Protein AF-A0A4R5K1D0-F1 (afdb_monomer)

Radius of gyration: 25.64 Å; Cα contacts (8 Å, |Δi|>4): 283; chains: 1; bounding box: 68×55×67 Å

Structure (mmCIF, N/CA/C/O backbone):
data_AF-A0A4R5K1D0-F1
#
_entry.id   AF-A0A4R5K1D0-F1
#
loop_
_atom_site.group_PDB
_atom_site.id
_atom_site.type_symbol
_atom_site.label_atom_id
_atom_site.label_alt_id
_atom_site.label_comp_id
_atom_site.label_asym_id
_atom_site.label_entity_id
_atom_site.label_seq_id
_atom_site.pdbx_PDB_ins_code
_atom_site.Cartn_x
_atom_site.Cartn_y
_atom_site.Cartn_z
_atom_site.occupancy
_atom_site.B_iso_or_equiv
_atom_site.auth_seq_id
_atom_site.auth_comp_id
_atom_site.auth_asym_id
_atom_site.auth_atom_id
_atom_site.pdbx_PDB_model_num
ATOM 1 N N . MET A 1 1 ? -53.478 17.152 18.204 1.00 45.66 1 MET A N 1
ATOM 2 C CA . MET A 1 1 ? -52.151 17.011 17.558 1.00 45.66 1 MET A CA 1
ATOM 3 C C . MET A 1 1 ? -51.809 15.531 17.486 1.00 45.66 1 MET A C 1
ATOM 5 O O . MET A 1 1 ? -51.886 14.871 18.513 1.00 45.66 1 MET A O 1
ATOM 9 N N . LYS A 1 2 ? -51.551 15.007 16.280 1.00 43.66 2 LYS A N 1
ATOM 10 C CA . LYS A 1 2 ? -51.390 13.569 16.001 1.00 43.66 2 LYS A CA 1
ATOM 11 C C . LYS A 1 2 ? -50.122 13.012 16.669 1.00 43.66 2 LYS A C 1
ATOM 13 O O . LYS A 1 2 ? -49.081 13.666 16.638 1.00 43.66 2 LYS A O 1
ATOM 18 N N . ASN A 1 3 ? -50.218 11.809 17.242 1.00 54.53 3 ASN A N 1
ATOM 19 C CA . ASN A 1 3 ? -49.138 11.126 17.977 1.00 54.53 3 ASN A CA 1
ATOM 20 C C . ASN A 1 3 ? -47.861 10.888 17.145 1.00 54.53 3 ASN A C 1
ATOM 22 O O . ASN A 1 3 ? -46.793 10.689 17.712 1.00 54.53 3 ASN A O 1
ATOM 26 N N . GLU A 1 4 ? -47.953 10.983 15.821 1.00 49.88 4 GLU A N 1
ATOM 27 C CA . GLU A 1 4 ? -46.846 10.779 14.881 1.00 49.88 4 GLU A CA 1
ATOM 28 C C . GLU A 1 4 ? -45.802 11.910 14.913 1.00 49.88 4 GLU A C 1
ATOM 30 O O . GLU A 1 4 ? -44.613 11.656 14.754 1.00 49.88 4 GLU A O 1
ATOM 35 N N . ILE A 1 5 ? -46.203 13.152 15.216 1.00 53.50 5 ILE A N 1
ATOM 36 C CA . ILE A 1 5 ? -45.266 14.294 15.277 1.00 53.50 5 ILE A CA 1
ATOM 37 C C . ILE A 1 5 ? -44.388 14.222 16.540 1.00 53.50 5 ILE A C 1
ATOM 39 O O . ILE A 1 5 ? -43.234 14.645 16.526 1.00 53.50 5 ILE A O 1
ATOM 43 N N . LYS A 1 6 ? -44.900 13.627 17.628 1.00 47.69 6 LYS A N 1
ATOM 44 C CA . LYS A 1 6 ? -44.139 13.446 18.877 1.00 47.69 6 LYS A CA 1
ATOM 45 C C . LYS A 1 6 ? -43.008 12.423 18.730 1.00 47.69 6 LYS A C 1
ATOM 47 O O . LYS A 1 6 ? -41.970 12.584 19.363 1.00 47.69 6 LYS A O 1
ATOM 52 N N . ALA A 1 7 ? -43.191 11.406 17.886 1.00 51.59 7 ALA A N 1
ATOM 53 C CA . ALA A 1 7 ? -42.192 10.361 17.670 1.00 51.59 7 ALA A CA 1
ATOM 54 C C . ALA A 1 7 ? -40.962 10.875 16.900 1.00 51.59 7 ALA A C 1
ATOM 56 O O . ALA A 1 7 ? -39.835 10.502 17.213 1.00 51.59 7 ALA A O 1
ATOM 57 N N . ILE A 1 8 ? -41.165 11.789 15.944 1.00 53.22 8 ILE A N 1
ATOM 58 C CA . ILE A 1 8 ? -40.079 12.349 15.125 1.00 53.22 8 ILE A CA 1
ATOM 59 C C . ILE A 1 8 ? -39.166 13.264 15.956 1.00 53.22 8 ILE A C 1
ATOM 61 O O . ILE A 1 8 ? -37.952 13.224 15.787 1.00 53.22 8 ILE A O 1
ATOM 65 N N . LEU A 1 9 ? -39.725 14.031 16.902 1.00 50.50 9 LEU A N 1
ATOM 66 C CA . LEU A 1 9 ? -38.944 14.918 17.776 1.00 50.50 9 LEU A CA 1
ATOM 67 C C . LEU A 1 9 ? -38.085 14.146 18.799 1.00 50.50 9 LEU A C 1
ATOM 69 O O . LEU A 1 9 ? -37.017 14.611 19.185 1.00 50.50 9 LEU A O 1
ATOM 73 N N . ALA A 1 10 ? -38.528 12.957 19.220 1.00 48.09 10 ALA A N 1
ATOM 74 C CA . ALA A 1 10 ? -37.762 12.099 20.125 1.00 48.09 10 ALA A CA 1
ATOM 75 C C . ALA A 1 10 ? -36.585 11.397 19.417 1.00 48.09 10 ALA A C 1
ATOM 77 O O . ALA A 1 10 ? -35.542 11.176 20.031 1.00 48.09 10 ALA A O 1
ATOM 78 N N . ALA A 1 11 ? -36.721 11.085 18.124 1.00 47.19 11 ALA A N 1
ATOM 79 C CA . ALA A 1 11 ? -35.671 10.432 17.342 1.00 47.19 11 ALA A CA 1
ATOM 80 C C . ALA A 1 11 ? -34.501 11.377 17.004 1.00 47.19 11 ALA A C 1
ATOM 82 O O . ALA A 1 11 ? -33.350 10.947 16.997 1.00 47.19 11 ALA A O 1
ATOM 83 N N . THR A 1 12 ? -34.756 12.672 16.792 1.00 47.47 12 THR A N 1
ATOM 84 C CA . THR A 1 12 ? -33.698 13.663 16.517 1.00 47.47 12 THR A CA 1
ATOM 85 C C . THR A 1 12 ? -32.821 13.973 17.729 1.00 47.47 12 THR A C 1
ATOM 87 O O . THR A 1 12 ? -31.648 14.287 17.548 1.00 47.47 12 THR A O 1
ATOM 90 N N . MET A 1 13 ? -33.329 13.818 18.958 1.00 45.84 13 MET A N 1
ATOM 91 C CA . MET A 1 13 ? -32.525 14.007 20.177 1.00 45.84 13 MET A CA 1
ATOM 92 C C . MET A 1 13 ? -31.575 12.836 20.476 1.00 45.84 13 MET A C 1
ATOM 94 O O . MET A 1 13 ? -30.580 13.027 21.168 1.00 45.84 13 MET A O 1
ATOM 98 N N . MET A 1 14 ? -31.831 11.634 19.944 1.00 44.00 14 MET A N 1
ATOM 99 C CA . MET A 1 14 ? -30.944 10.479 20.160 1.00 44.00 14 MET A CA 1
ATOM 100 C C . MET A 1 14 ? -29.712 10.476 19.245 1.00 44.00 14 MET A C 1
ATOM 102 O O . MET A 1 14 ? -28.732 9.800 19.545 1.00 44.00 14 MET A O 1
ATOM 106 N N . ILE A 1 15 ? -29.726 11.238 18.147 1.00 46.97 15 ILE A N 1
ATOM 107 C CA . ILE A 1 15 ? -28.645 11.213 17.147 1.00 46.97 15 ILE A CA 1
ATOM 108 C C . ILE A 1 15 ? -27.501 12.176 17.515 1.00 46.97 15 ILE A C 1
ATOM 110 O O . ILE A 1 15 ? -26.368 11.977 17.088 1.00 46.97 15 ILE A O 1
ATOM 114 N N . THR A 1 16 ? -27.734 13.169 18.379 1.00 46.12 16 THR A N 1
ATOM 115 C CA . THR A 1 16 ? -26.688 14.119 18.807 1.00 46.12 16 THR A CA 1
ATOM 116 C C . THR A 1 16 ? -25.852 13.634 19.996 1.00 46.12 16 THR A C 1
ATOM 118 O O . THR A 1 16 ? -24.926 14.326 20.405 1.00 46.12 16 THR A O 1
ATOM 121 N N . ALA A 1 17 ? -26.147 12.458 20.560 1.00 44.22 17 ALA A N 1
ATOM 122 C CA . ALA A 1 17 ? -25.449 11.930 21.736 1.00 44.22 17 ALA A CA 1
ATOM 123 C C . ALA A 1 17 ? -24.109 11.227 21.424 1.00 44.22 17 ALA A C 1
ATOM 125 O O . ALA A 1 17 ? -23.399 10.851 22.351 1.00 44.22 17 ALA A O 1
ATOM 126 N N . PHE A 1 18 ? -23.738 11.066 20.147 1.00 48.53 18 PHE A N 1
ATOM 127 C CA . PHE A 1 18 ? -22.516 10.348 19.745 1.00 48.53 18 PHE A CA 1
ATOM 128 C C . PHE A 1 18 ? -21.534 11.179 18.914 1.00 48.53 18 PHE A C 1
ATOM 130 O O . PHE A 1 18 ? -20.712 10.626 18.187 1.00 48.53 18 PHE A O 1
ATOM 137 N N . SER A 1 19 ? -21.574 12.507 19.016 1.00 43.88 19 SER A N 1
ATOM 138 C CA . SER A 1 19 ? -20.572 13.353 18.366 1.00 43.88 19 SER A CA 1
ATOM 139 C C . SER A 1 19 ? -19.988 14.372 19.335 1.00 43.88 19 SER A C 1
ATOM 141 O O . SER A 1 19 ? -20.676 15.296 19.757 1.00 43.88 19 SER A O 1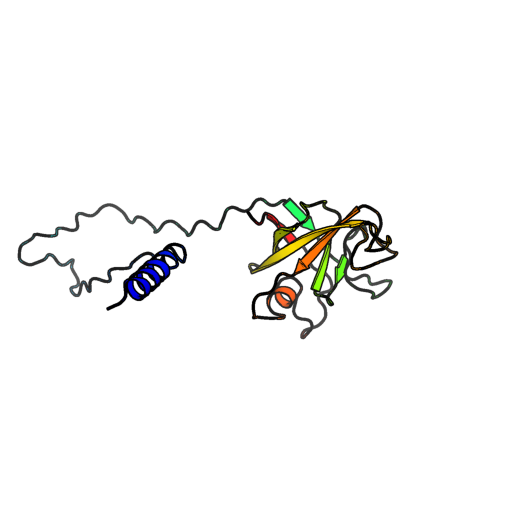
ATOM 143 N N . ALA A 1 20 ? -18.688 14.206 19.580 1.00 45.12 20 ALA A N 1
ATOM 144 C CA . ALA A 1 20 ? -17.771 15.112 20.261 1.00 45.12 20 ALA A CA 1
ATOM 145 C C . ALA A 1 20 ? -17.904 15.185 21.792 1.00 45.12 20 ALA A C 1
ATOM 147 O O . ALA A 1 20 ? -18.787 15.832 22.347 1.00 45.12 20 ALA A O 1
ATOM 148 N N . ASN A 1 21 ? -16.906 14.617 22.473 1.00 43.25 21 ASN A N 1
ATOM 149 C CA . ASN A 1 21 ? -16.514 15.021 23.820 1.00 43.25 21 ASN A CA 1
ATOM 150 C C . ASN A 1 21 ? -16.028 16.483 23.775 1.00 43.25 21 ASN A C 1
ATOM 152 O O . ASN A 1 21 ? -14.830 16.754 23.762 1.00 43.25 21 ASN A O 1
ATOM 156 N N . ALA A 1 22 ? -16.949 17.440 23.690 1.00 42.44 22 ALA A N 1
ATOM 157 C CA . ALA A 1 22 ? -16.641 18.834 23.951 1.00 42.44 22 ALA A CA 1
ATOM 158 C C . ALA A 1 22 ? -16.543 18.986 25.470 1.00 42.44 22 ALA A C 1
ATOM 160 O O . ALA A 1 22 ? -17.551 18.975 26.175 1.00 42.44 22 ALA A O 1
ATOM 161 N N . ALA A 1 23 ? -15.320 19.088 25.986 1.00 41.53 23 ALA A N 1
ATOM 162 C CA . ALA A 1 23 ? -15.095 19.521 27.354 1.00 41.53 23 AL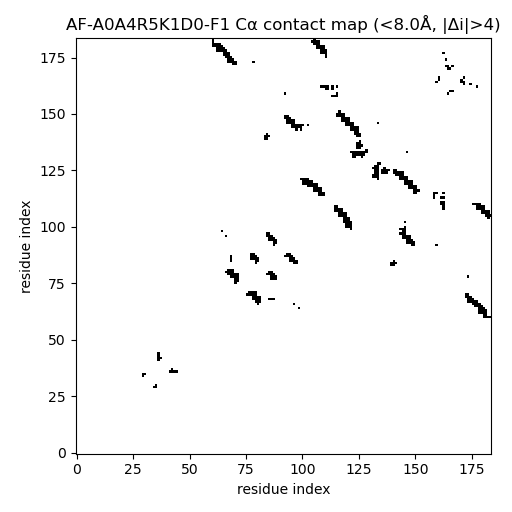A A CA 1
ATOM 163 C C . ALA A 1 23 ? -15.780 20.887 27.539 1.00 41.53 23 ALA A C 1
ATOM 165 O O . ALA A 1 23 ? -15.336 21.894 26.984 1.00 41.53 23 ALA A O 1
ATOM 166 N N . PHE A 1 24 ? -16.896 20.917 28.271 1.00 43.53 24 PHE A N 1
ATOM 167 C CA . PHE A 1 24 ? -17.595 22.154 28.598 1.00 43.53 24 PHE A CA 1
ATOM 168 C C . PHE A 1 24 ? -16.668 23.024 29.450 1.00 43.53 24 PHE A C 1
ATOM 170 O O . PHE A 1 24 ? -16.410 22.729 30.615 1.00 43.53 24 PHE A O 1
ATOM 177 N N . ARG A 1 25 ? -16.149 24.106 28.865 1.00 45.75 25 ARG A N 1
ATOM 178 C CA . ARG A 1 25 ? -15.455 25.153 29.615 1.00 45.75 25 ARG A CA 1
ATOM 179 C C . ARG A 1 25 ? -16.495 26.119 30.169 1.00 45.75 25 ARG A C 1
ATOM 181 O O . ARG A 1 25 ? -17.062 26.913 29.426 1.00 45.75 25 ARG A O 1
ATOM 188 N N . VAL A 1 26 ? -16.730 26.066 31.477 1.00 49.66 26 VAL A N 1
ATOM 189 C CA . VAL A 1 26 ? -17.411 27.153 32.189 1.00 49.66 26 VAL A CA 1
ATOM 190 C C . VAL A 1 26 ? -16.365 28.233 32.442 1.00 49.66 26 VAL A C 1
ATOM 192 O O . VAL A 1 26 ? -15.500 28.084 33.301 1.00 49.66 26 VAL A O 1
ATOM 195 N N . GLN A 1 27 ? -16.393 29.296 31.643 1.00 47.75 27 GLN A N 1
ATOM 196 C CA . GLN A 1 27 ? -15.483 30.423 31.800 1.00 47.75 27 GLN A CA 1
ATOM 197 C C . GLN A 1 27 ? -16.087 31.380 32.832 1.00 47.75 27 GLN A C 1
ATOM 199 O O . GLN A 1 27 ? -16.962 32.180 32.513 1.00 47.75 27 GLN A O 1
ATOM 204 N N . ILE A 1 28 ? -15.675 31.243 34.093 1.00 57.03 28 ILE A N 1
ATOM 205 C CA . ILE A 1 28 ? -16.044 32.184 35.154 1.00 57.03 28 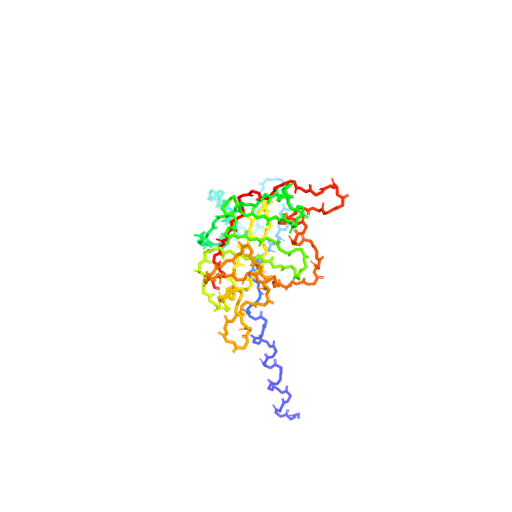ILE A CA 1
ATOM 206 C C . ILE A 1 28 ? -15.049 33.349 35.070 1.00 57.03 28 ILE A C 1
ATOM 208 O O . ILE A 1 28 ? -13.857 33.114 35.280 1.00 57.03 28 ILE A O 1
ATOM 212 N N . PRO A 1 29 ? -15.477 34.581 34.741 1.00 52.28 29 PRO A N 1
ATOM 213 C CA . PRO A 1 29 ? -14.583 35.730 34.762 1.00 52.28 29 PRO A CA 1
ATOM 214 C C . PRO A 1 29 ? -14.200 36.023 36.217 1.00 52.28 29 PRO A C 1
ATOM 216 O O . PRO A 1 29 ? -14.983 36.580 36.981 1.00 52.28 29 PRO A O 1
ATOM 219 N N . LEU A 1 30 ? -13.002 35.600 36.620 1.00 53.81 30 LEU A N 1
ATOM 220 C CA . LEU A 1 30 ? -12.387 36.015 37.878 1.00 53.81 30 LEU A CA 1
ATOM 221 C C . LEU A 1 30 ? -11.614 37.307 37.612 1.00 53.81 30 LEU A C 1
ATOM 223 O O . LEU A 1 30 ? -10.390 37.314 37.534 1.00 53.81 30 LEU A O 1
ATOM 227 N N . GLU A 1 31 ? -12.336 38.405 37.418 1.00 51.69 31 GLU A N 1
ATOM 228 C CA . GLU A 1 31 ? -11.722 39.721 37.552 1.00 51.69 31 GLU A CA 1
ATOM 229 C C . GLU A 1 31 ? -11.491 39.957 39.043 1.00 51.69 31 GLU A C 1
ATOM 231 O O . GLU A 1 31 ? -12.457 40.116 39.781 1.00 51.69 31 GLU A O 1
ATOM 236 N N . ILE A 1 32 ? -10.236 39.853 39.486 1.00 48.34 32 ILE A N 1
ATOM 237 C CA . ILE A 1 32 ? -9.561 40.633 40.541 1.00 48.34 32 ILE A CA 1
ATOM 238 C C . ILE A 1 32 ? -8.183 39.978 40.743 1.00 48.34 32 ILE A C 1
ATOM 240 O O . ILE A 1 32 ? -8.089 38.807 41.124 1.00 48.34 32 ILE A O 1
ATOM 244 N N . ASP A 1 33 ? -7.113 40.743 40.513 1.00 45.66 33 ASP A N 1
ATOM 245 C CA . ASP A 1 33 ? -5.761 40.384 40.951 1.00 45.66 33 ASP A CA 1
ATOM 246 C C . ASP A 1 33 ? -5.784 40.117 42.465 1.00 45.66 33 ASP A C 1
ATOM 248 O O . ASP A 1 33 ? -6.017 41.026 43.263 1.00 45.66 33 ASP A O 1
ATOM 252 N N . GLY A 1 34 ? -5.591 38.855 42.864 1.00 55.12 34 GLY A N 1
ATOM 253 C CA . GLY A 1 34 ? -5.532 38.451 44.276 1.00 55.12 34 GLY A CA 1
ATOM 254 C C . GLY A 1 34 ? -6.454 37.307 44.715 1.00 55.12 34 GLY A C 1
ATOM 255 O O . GLY A 1 34 ? -6.431 36.956 45.891 1.00 55.12 34 GLY A O 1
ATOM 256 N N . GLY A 1 35 ? -7.220 36.684 43.813 1.00 53.22 35 GLY A N 1
ATOM 257 C CA . GLY A 1 35 ? -8.024 35.497 44.137 1.00 53.22 35 GLY A CA 1
ATOM 258 C C . GLY A 1 35 ? -9.360 35.854 44.794 1.00 53.22 35 GLY A C 1
ATOM 259 O O . GLY A 1 35 ? -9.473 36.043 46.005 1.00 53.22 35 GLY A O 1
ATOM 260 N N . GLY A 1 36 ? -10.402 35.948 43.969 1.00 50.03 36 GLY A N 1
ATOM 261 C CA . GLY A 1 36 ? -11.750 36.289 44.411 1.00 50.03 36 GLY A CA 1
ATOM 262 C C . GLY A 1 36 ? -12.425 35.171 45.212 1.00 50.03 36 GLY A C 1
ATOM 263 O O . GLY A 1 36 ? -12.431 34.009 44.811 1.00 50.03 36 GLY A O 1
ATOM 264 N N . HIS A 1 37 ? -13.055 35.551 46.323 1.00 57.50 37 HIS A N 1
ATOM 265 C CA . HIS A 1 37 ? -14.087 34.774 47.006 1.00 57.50 37 HIS A CA 1
ATOM 266 C C . HIS A 1 37 ? -15.438 35.446 46.748 1.00 57.50 37 HIS A C 1
ATOM 268 O O . HIS A 1 37 ? -15.520 36.674 46.684 1.00 57.50 37 HIS A O 1
ATOM 274 N N . LE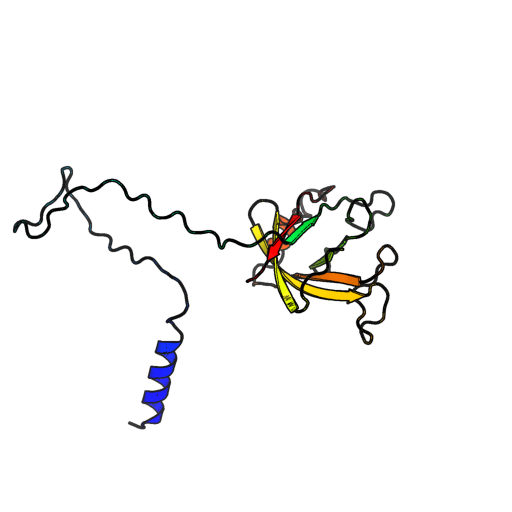U A 1 38 ? -16.517 34.667 46.631 1.00 57.62 38 LEU A N 1
ATOM 275 C CA . LEU A 1 38 ? -17.855 35.259 46.686 1.00 57.62 38 LEU A CA 1
ATOM 276 C C . LEU A 1 38 ? -18.040 35.941 48.060 1.00 57.62 38 LEU A C 1
ATOM 278 O O . LEU A 1 38 ? -17.557 35.401 49.060 1.00 57.62 38 LEU A O 1
ATOM 282 N N . PRO A 1 39 ? -18.754 37.080 48.163 1.00 56.22 39 PRO A N 1
ATOM 283 C CA . PRO A 1 39 ? -18.871 37.859 49.406 1.00 56.22 39 PRO A CA 1
ATOM 284 C C . PRO A 1 39 ? -19.398 37.069 50.615 1.00 56.22 39 PRO A C 1
ATOM 286 O O . PRO A 1 39 ? -19.140 37.422 51.762 1.00 56.22 39 PRO A O 1
ATOM 289 N N . ASN A 1 40 ? -20.118 35.973 50.365 1.00 59.53 40 ASN A N 1
ATOM 290 C CA . ASN A 1 40 ? -20.659 35.072 51.383 1.00 59.53 40 ASN A CA 1
ATOM 291 C C . ASN A 1 40 ? -19.722 33.904 51.757 1.00 59.53 40 ASN A C 1
ATOM 293 O O . ASN A 1 40 ? -20.139 33.019 52.500 1.00 59.53 40 ASN A O 1
ATOM 297 N N . ARG A 1 41 ? -18.492 33.859 51.222 1.00 54.44 41 ARG A N 1
ATOM 298 C CA . ARG A 1 41 ? -17.503 32.777 51.406 1.00 54.44 41 ARG A CA 1
ATOM 299 C C . ARG A 1 41 ? -18.003 31.373 51.034 1.00 54.44 41 ARG A C 1
ATOM 301 O O . ARG A 1 41 ? -17.416 30.385 51.461 1.00 54.44 41 ARG A O 1
ATOM 308 N N . SER A 1 42 ? -19.064 31.268 50.232 1.00 60.06 42 SER A N 1
ATOM 309 C CA . SER A 1 42 ? -19.653 29.971 49.858 1.00 60.06 42 SER A CA 1
ATOM 310 C C . SER A 1 42 ? -18.759 29.130 48.948 1.00 60.06 42 SER A C 1
ATOM 312 O O . SER A 1 42 ? -18.904 27.913 48.906 1.00 60.06 42 SER A O 1
ATOM 314 N N . ILE A 1 43 ? -17.823 29.768 48.241 1.00 55.84 43 ILE A N 1
ATOM 315 C CA . ILE A 1 43 ? -16.850 29.094 47.386 1.00 55.84 43 ILE A CA 1
ATOM 316 C C . ILE A 1 43 ? -15.457 29.536 47.824 1.00 55.84 43 ILE A C 1
ATOM 318 O O . ILE A 1 43 ? -15.107 30.714 47.726 1.00 55.84 43 ILE A O 1
ATOM 322 N N . VAL A 1 44 ? -14.683 28.574 48.324 1.00 54.94 44 VAL A N 1
ATOM 323 C CA . VAL A 1 44 ? -13.261 28.713 48.637 1.00 54.94 44 VAL A CA 1
ATOM 324 C C . VAL A 1 44 ? -12.518 27.797 47.676 1.00 54.94 44 VAL A C 1
ATOM 326 O O . VAL A 1 44 ? -12.673 26.579 47.734 1.00 54.94 44 VAL A O 1
ATOM 329 N N . PHE A 1 45 ? -11.717 28.374 46.783 1.00 55.03 45 PHE A N 1
ATOM 330 C CA . PHE A 1 45 ? -10.809 27.604 45.940 1.00 55.03 45 PHE A CA 1
ATOM 331 C C . PHE A 1 45 ? -9.597 27.212 46.788 1.00 55.03 45 PHE A C 1
ATOM 333 O O . PHE A 1 45 ? -8.610 27.939 46.870 1.00 55.03 45 PHE A O 1
ATOM 340 N N . THR A 1 46 ? -9.699 26.090 47.500 1.00 50.44 46 THR A N 1
ATOM 341 C CA . THR A 1 46 ? -8.561 25.516 48.219 1.00 50.44 46 THR A CA 1
ATOM 342 C C . THR A 1 46 ? -7.640 24.863 47.198 1.00 50.44 46 THR A C 1
ATOM 344 O O . THR A 1 46 ? -8.026 23.889 46.553 1.00 50.44 46 THR A O 1
ATOM 347 N N . GLY A 1 47 ? -6.447 25.431 47.027 1.00 50.78 47 GLY A N 1
ATOM 348 C CA . GLY A 1 47 ? -5.447 24.937 46.092 1.00 50.78 47 GLY A CA 1
ATOM 349 C C . GL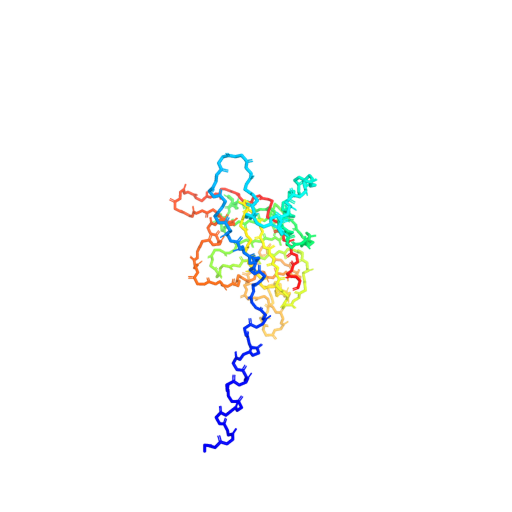Y A 1 47 ? -5.126 23.463 46.319 1.00 50.78 47 GLY A C 1
ATOM 350 O O . GLY A 1 47 ? -4.668 23.070 47.389 1.00 50.78 47 GLY A O 1
ATOM 351 N N . ILE A 1 48 ? -5.324 22.676 45.269 1.00 46.94 48 ILE A N 1
ATOM 352 C CA . ILE A 1 48 ? -4.527 21.492 44.987 1.00 46.94 48 ILE A CA 1
ATOM 353 C C . ILE A 1 48 ? -3.961 21.667 43.580 1.00 46.94 48 ILE A C 1
ATOM 355 O O . ILE A 1 48 ? -4.637 22.163 42.681 1.00 46.94 48 ILE A O 1
ATOM 359 N N . THR A 1 49 ? -2.674 21.358 43.499 1.00 48.31 49 THR A N 1
ATOM 360 C CA . THR A 1 49 ? -1.704 21.418 42.406 1.00 48.31 49 THR A CA 1
ATOM 361 C C . THR A 1 49 ? -2.305 21.354 41.006 1.00 48.31 49 THR A C 1
ATOM 363 O O . THR A 1 49 ? -3.198 20.548 40.769 1.00 48.31 49 THR A O 1
ATOM 366 N N . GLU A 1 50 ? -1.759 22.163 40.090 1.00 47.84 50 GLU A N 1
ATOM 367 C CA . GLU A 1 50 ? -1.984 22.090 38.643 1.00 47.84 50 GLU A CA 1
ATOM 368 C C . GLU A 1 50 ? -2.198 20.642 38.182 1.00 47.84 50 GLU A C 1
ATOM 370 O O . GLU A 1 50 ? -1.254 19.878 37.990 1.00 47.84 50 GLU A O 1
ATOM 375 N N . THR A 1 51 ? -3.451 20.247 37.980 1.00 45.69 51 THR A N 1
ATOM 376 C CA . THR A 1 51 ? -3.735 19.130 37.097 1.00 45.69 51 THR A CA 1
ATOM 377 C C . THR A 1 51 ? -3.527 19.688 35.706 1.00 45.69 51 THR A C 1
ATOM 379 O O . THR A 1 51 ? -4.413 20.358 35.164 1.00 45.69 51 THR A O 1
ATOM 382 N N . THR A 1 52 ? -2.334 19.475 35.149 1.00 49.41 52 THR A N 1
ATOM 383 C CA . THR A 1 52 ? -2.138 19.561 33.704 1.00 49.41 52 THR A CA 1
ATOM 384 C C . THR A 1 52 ? -3.335 18.853 33.064 1.00 49.41 52 THR A C 1
ATOM 386 O O . THR A 1 52 ? -3.647 17.730 33.478 1.00 49.41 52 THR A O 1
ATOM 389 N N . PRO A 1 53 ? -4.077 19.499 32.144 1.00 52.59 53 PRO A N 1
ATOM 390 C CA . PRO A 1 53 ? -5.137 18.814 31.419 1.00 52.59 53 PRO A CA 1
ATOM 391 C C . PRO A 1 53 ? -4.556 17.504 30.879 1.00 52.59 53 PRO A C 1
ATOM 393 O O . PRO A 1 53 ? -3.421 17.551 30.395 1.00 52.59 53 PRO A O 1
ATOM 396 N N . PRO A 1 54 ? -5.257 16.357 30.975 1.00 50.66 54 PRO A N 1
ATOM 397 C CA . PRO A 1 54 ? -4.776 15.153 30.321 1.00 50.66 54 PRO A CA 1
ATOM 398 C C . PRO A 1 54 ? -4.504 15.523 28.866 1.00 50.66 54 PRO A C 1
ATOM 400 O O . PRO A 1 54 ? -5.372 16.084 28.187 1.00 50.66 54 PRO A O 1
ATOM 403 N N . GLU A 1 55 ? -3.262 15.310 28.436 1.00 49.81 55 GLU A N 1
ATOM 404 C CA . GLU A 1 55 ? -2.898 15.438 27.035 1.00 49.81 55 GLU A CA 1
ATOM 405 C C . GLU A 1 55 ? -3.917 14.605 26.250 1.00 49.81 55 GLU A C 1
ATOM 407 O O . GLU A 1 55 ? -4.230 13.491 26.686 1.00 49.81 55 GLU A O 1
ATOM 412 N N . PRO A 1 56 ? -4.537 15.145 25.184 1.00 44.59 56 PRO A N 1
ATOM 413 C CA . PRO A 1 56 ? -5.511 14.384 24.422 1.00 44.59 56 PRO A CA 1
ATOM 414 C C . PRO A 1 56 ? -4.865 13.057 24.039 1.00 44.59 56 PRO A C 1
ATOM 416 O O . PRO A 1 56 ? -3.852 13.049 23.340 1.00 44.59 56 PRO A O 1
ATOM 419 N N . GLU A 1 57 ? -5.425 11.948 24.531 1.00 46.34 57 GLU A N 1
ATOM 420 C CA . GLU A 1 57 ? -4.982 10.620 24.136 1.00 46.34 57 GLU A CA 1
ATOM 421 C C . GLU A 1 57 ? -5.160 10.552 22.621 1.00 46.34 57 GLU A C 1
ATOM 423 O O . GLU A 1 57 ? -6.275 10.437 22.102 1.00 46.34 57 GLU A O 1
ATOM 428 N N . THR A 1 58 ? -4.059 10.694 21.883 1.00 55.41 58 THR A N 1
ATOM 429 C CA . THR A 1 58 ? -4.049 10.306 20.480 1.00 55.41 58 THR A CA 1
ATOM 430 C C . THR A 1 58 ? -4.541 8.864 20.466 1.00 55.41 58 THR A C 1
ATOM 432 O O . THR A 1 58 ? -4.057 8.067 21.275 1.00 55.41 58 THR A O 1
ATOM 435 N N . PRO A 1 59 ? -5.549 8.511 19.642 1.00 58.53 59 PRO A N 1
ATOM 436 C CA . PRO A 1 59 ? -6.031 7.142 19.603 1.00 58.53 59 PRO A CA 1
ATOM 437 C C . PRO A 1 59 ? -4.812 6.244 19.424 1.00 58.53 59 PRO A C 1
ATOM 439 O O . PRO A 1 59 ? -4.080 6.384 18.445 1.00 58.53 59 PRO A O 1
ATOM 442 N N . GLN A 1 60 ? -4.542 5.392 20.417 1.00 69.81 60 GLN A N 1
ATOM 443 C CA . GLN A 1 60 ? -3.371 4.530 20.398 1.00 69.81 60 GLN A CA 1
ATOM 444 C C . GLN A 1 60 ? -3.627 3.474 19.323 1.00 69.81 60 GLN A C 1
ATOM 446 O O . GLN A 1 60 ? -4.303 2.468 19.567 1.00 69.81 60 GLN A O 1
ATOM 451 N N . ARG A 1 61 ? -3.197 3.788 18.100 1.00 83.88 61 ARG A N 1
ATOM 452 C CA . ARG A 1 61 ? -3.251 2.903 16.943 1.00 83.88 61 ARG A CA 1
ATOM 453 C C . ARG A 1 61 ? -1.983 2.066 16.914 1.00 83.88 61 ARG A C 1
ATOM 455 O O . ARG A 1 61 ? -0.881 2.570 17.145 1.00 83.88 61 ARG A O 1
ATOM 462 N N . SER A 1 62 ? -2.130 0.784 16.640 1.00 89.19 62 SER A N 1
ATOM 463 C CA . SER A 1 62 ? -1.017 -0.142 16.510 1.00 89.19 62 SER A CA 1
ATOM 464 C C . SER A 1 62 ? -0.381 0.005 15.132 1.00 89.19 62 SER A C 1
ATOM 466 O O . SER A 1 62 ? -1.067 -0.031 14.112 1.00 89.19 62 SER A O 1
ATOM 468 N N . LEU A 1 63 ? 0.944 0.166 15.101 1.00 91.00 63 LEU A N 1
ATOM 469 C CA . LEU A 1 63 ? 1.716 0.109 13.862 1.00 91.00 63 LEU A CA 1
ATOM 470 C C . LEU A 1 63 ? 1.634 -1.315 13.304 1.00 91.00 63 LEU A C 1
ATOM 472 O O . LEU A 1 63 ? 2.061 -2.259 13.967 1.00 91.00 63 LEU A O 1
ATOM 476 N N . VAL A 1 64 ? 1.098 -1.463 12.096 1.00 93.44 64 VAL A N 1
ATOM 477 C CA . VAL A 1 64 ? 0.960 -2.761 11.418 1.00 93.44 64 VAL A CA 1
ATOM 478 C C . VAL A 1 64 ? 1.994 -2.959 10.317 1.00 93.44 64 VAL A C 1
ATOM 480 O O . VAL A 1 64 ? 2.324 -4.093 9.983 1.00 93.44 64 VAL A O 1
ATOM 483 N N . SER A 1 65 ? 2.509 -1.875 9.735 1.00 92.12 65 SER A N 1
ATOM 484 C CA . SER A 1 65 ? 3.538 -1.943 8.700 1.00 92.12 65 SER A CA 1
ATOM 485 C C . SER A 1 65 ? 4.249 -0.607 8.526 1.00 92.12 65 SER A C 1
ATOM 487 O O . SER A 1 65 ? 3.721 0.449 8.878 1.00 92.12 65 SER A O 1
ATOM 489 N N . GLN A 1 66 ? 5.450 -0.661 7.962 1.00 91.94 66 GLN A N 1
ATOM 490 C CA . GLN A 1 66 ? 6.238 0.500 7.579 1.00 91.94 66 GLN A CA 1
ATOM 491 C C . GLN A 1 66 ? 6.903 0.222 6.235 1.00 91.94 66 GLN A C 1
ATOM 493 O O . GLN A 1 66 ? 7.490 -0.842 6.032 1.00 91.94 66 GLN A O 1
ATOM 498 N N . VAL A 1 67 ? 6.814 1.177 5.313 1.00 90.06 67 VAL A N 1
ATOM 499 C CA . VAL A 1 67 ? 7.354 1.031 3.959 1.00 90.06 67 VAL A CA 1
ATOM 500 C C . VAL A 1 67 ? 7.929 2.351 3.456 1.00 90.06 67 VAL A C 1
ATOM 502 O O . VAL A 1 67 ? 7.406 3.431 3.726 1.00 90.06 67 VAL A O 1
ATOM 505 N N . SER A 1 68 ? 9.015 2.245 2.697 1.00 89.25 68 SER A N 1
ATOM 506 C CA . SER A 1 68 ? 9.652 3.364 2.007 1.00 89.25 68 SER A CA 1
ATOM 507 C C . SER A 1 68 ? 9.605 3.130 0.504 1.00 89.25 68 SER A C 1
ATOM 509 O O . SER A 1 68 ? 9.768 1.999 0.041 1.00 89.25 68 SER A O 1
ATOM 511 N N . PHE A 1 69 ? 9.411 4.205 -0.251 1.00 87.75 69 PHE A N 1
ATOM 512 C CA . PHE A 1 69 ? 9.310 4.210 -1.700 1.00 87.75 69 PHE A CA 1
ATOM 513 C C . PHE A 1 69 ? 10.347 5.146 -2.309 1.00 87.75 69 PHE A C 1
ATOM 515 O O . PHE A 1 69 ? 10.631 6.220 -1.784 1.00 87.75 69 PHE A O 1
ATOM 522 N N . PHE A 1 70 ? 10.877 4.755 -3.455 1.00 86.69 70 PHE A N 1
ATOM 523 C CA . PHE A 1 70 ? 11.924 5.457 -4.178 1.00 86.69 70 PHE A CA 1
ATOM 524 C C . PHE A 1 70 ? 11.522 5.548 -5.643 1.00 86.69 70 PHE A C 1
ATOM 526 O O . PHE A 1 70 ? 10.892 4.627 -6.172 1.00 86.69 70 PHE A O 1
ATOM 533 N N . GLU A 1 71 ? 11.853 6.660 -6.291 1.00 85.31 71 GLU A N 1
ATOM 534 C CA . GLU A 1 71 ? 11.643 6.812 -7.726 1.00 85.31 71 GLU A CA 1
ATOM 535 C C . GLU A 1 71 ? 12.401 5.710 -8.476 1.00 85.31 71 GLU A C 1
ATOM 537 O O . GLU A 1 71 ? 13.601 5.505 -8.265 1.00 85.31 71 GLU A O 1
ATOM 542 N N . ASP A 1 72 ? 11.712 4.989 -9.361 1.00 80.19 72 ASP A N 1
ATOM 543 C CA . ASP A 1 72 ? 12.385 4.076 -10.277 1.00 80.19 72 ASP A CA 1
ATOM 544 C C . ASP A 1 72 ? 13.077 4.891 -11.370 1.00 80.19 72 ASP A C 1
ATOM 546 O O . ASP A 1 72 ? 12.504 5.165 -12.422 1.00 80.19 72 ASP A O 1
ATOM 550 N N . VAL A 1 73 ? 14.331 5.256 -11.117 1.00 75.44 73 VAL A N 1
ATOM 551 C CA . VAL A 1 73 ? 15.185 6.012 -12.046 1.00 75.44 73 VAL A CA 1
ATOM 552 C C . VAL A 1 73 ? 15.524 5.252 -13.331 1.00 75.44 73 VAL A C 1
ATOM 554 O O . VAL A 1 73 ? 16.060 5.844 -14.261 1.00 75.44 73 VAL A O 1
ATOM 557 N N . VAL A 1 74 ? 15.247 3.944 -13.398 1.00 72.69 74 VAL A N 1
ATOM 558 C CA . VAL A 1 74 ? 15.514 3.134 -14.595 1.00 72.69 74 VAL A CA 1
ATOM 559 C C . VAL A 1 74 ? 14.353 3.244 -15.572 1.00 72.69 74 VAL A C 1
ATOM 561 O O . VAL A 1 74 ? 14.556 3.432 -16.769 1.00 72.69 74 VAL A O 1
ATOM 564 N N . THR A 1 75 ? 13.125 3.103 -15.071 1.00 69.62 75 THR A N 1
ATOM 565 C CA . THR A 1 75 ? 11.929 3.093 -15.923 1.00 69.62 75 THR A CA 1
ATOM 566 C C . THR A 1 75 ? 11.200 4.431 -15.952 1.00 69.62 75 THR A C 1
ATOM 568 O O . THR A 1 75 ? 10.407 4.652 -16.864 1.00 69.62 75 THR A O 1
ATOM 571 N N . TYR A 1 76 ? 11.444 5.310 -14.974 1.00 65.88 76 TYR A N 1
ATOM 572 C CA . TYR A 1 76 ? 10.685 6.537 -14.708 1.00 65.88 76 TYR A CA 1
ATOM 573 C C . TYR A 1 76 ? 9.168 6.291 -14.585 1.00 65.88 76 TYR A C 1
ATOM 575 O O . TYR A 1 76 ? 8.351 7.168 -14.857 1.00 65.88 76 TYR A O 1
ATOM 583 N N . LYS A 1 77 ? 8.766 5.073 -14.182 1.00 71.00 77 LYS A N 1
ATOM 584 C CA . LYS A 1 77 ? 7.357 4.627 -14.115 1.00 71.00 77 LYS A CA 1
ATOM 585 C C . LYS A 1 77 ? 6.742 4.690 -12.712 1.00 71.00 77 LYS A C 1
ATOM 587 O O . LYS A 1 77 ? 5.752 4.002 -12.445 1.00 71.00 77 LYS A O 1
ATOM 592 N N . GLY A 1 78 ? 7.304 5.503 -11.820 1.00 78.81 78 GLY A N 1
ATOM 593 C CA . GLY A 1 78 ? 6.740 5.793 -10.500 1.00 78.81 78 GLY A CA 1
ATOM 594 C C . GLY A 1 78 ? 7.627 5.366 -9.334 1.00 78.81 78 GLY A C 1
ATOM 595 O O . GLY A 1 78 ? 8.838 5.218 -9.481 1.00 78.81 78 GLY A O 1
ATOM 596 N N . PHE A 1 79 ? 7.004 5.186 -8.168 1.00 86.94 79 PHE A N 1
ATOM 597 C CA . PHE A 1 79 ? 7.687 4.991 -6.891 1.00 86.94 79 PHE A CA 1
ATOM 598 C C . PHE A 1 79 ? 7.491 3.573 -6.365 1.00 86.94 79 PHE A C 1
ATOM 600 O O . PHE A 1 79 ? 6.355 3.154 -6.131 1.00 86.94 79 PHE A O 1
ATOM 607 N N . TYR A 1 80 ? 8.592 2.860 -6.146 1.00 90.50 80 TYR A N 1
ATOM 608 C CA . TYR A 1 80 ? 8.600 1.470 -5.690 1.00 90.50 80 TYR A CA 1
ATOM 609 C C . TYR A 1 80 ? 9.345 1.331 -4.373 1.00 90.50 80 TYR A C 1
ATOM 611 O O . TYR A 1 80 ? 10.255 2.104 -4.076 1.00 90.50 80 TYR A O 1
ATOM 619 N N . SER A 1 81 ? 9.014 0.301 -3.600 1.00 91.19 81 SER A N 1
ATOM 620 C CA . SER A 1 81 ? 9.911 -0.135 -2.532 1.00 91.19 81 SER A CA 1
ATOM 621 C C . SER A 1 81 ? 11.249 -0.614 -3.103 1.00 91.19 81 SER A C 1
ATOM 623 O O . SER A 1 81 ? 11.342 -0.997 -4.269 1.00 91.19 81 SER A O 1
ATOM 625 N N . ALA A 1 82 ? 12.297 -0.627 -2.276 1.00 88.50 82 ALA A N 1
ATOM 626 C CA . ALA A 1 82 ? 13.642 -1.027 -2.705 1.00 88.50 82 ALA A CA 1
ATOM 627 C C . ALA A 1 82 ? 13.682 -2.433 -3.342 1.00 88.50 82 ALA A C 1
ATOM 629 O O . ALA A 1 82 ? 14.408 -2.664 -4.304 1.00 88.50 82 ALA A O 1
ATOM 630 N N . ASN A 1 83 ? 12.855 -3.356 -2.844 1.00 89.75 83 ASN A N 1
ATOM 631 C CA . ASN A 1 83 ? 12.699 -4.715 -3.372 1.00 89.75 83 ASN A CA 1
ATOM 632 C C . ASN A 1 83 ? 11.678 -4.828 -4.524 1.00 89.75 83 ASN A C 1
ATOM 634 O O . ASN A 1 83 ? 11.375 -5.937 -4.955 1.00 89.75 83 ASN A O 1
ATOM 638 N N . LYS A 1 84 ? 11.108 -3.710 -4.988 1.00 89.31 84 LYS A N 1
ATOM 639 C CA . LYS A 1 84 ? 10.013 -3.642 -5.970 1.00 89.31 84 LYS A CA 1
ATOM 640 C C . LYS A 1 84 ? 8.789 -4.500 -5.620 1.00 89.31 84 LYS A C 1
ATOM 642 O O . LYS A 1 84 ? 8.057 -4.909 -6.508 1.00 89.31 84 LYS A O 1
ATOM 647 N N . ALA A 1 85 ? 8.533 -4.755 -4.338 1.00 91.25 85 ALA A N 1
ATOM 648 C CA . ALA A 1 85 ? 7.373 -5.528 -3.888 1.00 91.25 85 ALA A CA 1
ATOM 649 C C . ALA A 1 85 ? 6.128 -4.675 -3.583 1.00 91.25 85 ALA A C 1
ATOM 651 O O . ALA A 1 85 ? 5.041 -5.236 -3.416 1.00 91.25 85 ALA A O 1
ATOM 652 N N . SER A 1 86 ? 6.296 -3.351 -3.495 1.00 92.94 86 SER A N 1
ATOM 653 C CA . SER A 1 86 ? 5.261 -2.351 -3.204 1.00 92.94 86 SER A CA 1
ATOM 654 C C . SER A 1 86 ? 5.378 -1.169 -4.173 1.00 92.94 86 SER A C 1
ATOM 656 O O . SER A 1 86 ? 6.479 -0.870 -4.647 1.00 92.94 86 SER A O 1
ATOM 658 N N . LYS A 1 87 ? 4.269 -0.471 -4.450 1.00 91.06 87 LYS A N 1
ATOM 659 C CA . LYS A 1 87 ? 4.228 0.684 -5.365 1.00 91.06 87 LYS A CA 1
ATOM 660 C C . LYS A 1 87 ? 3.187 1.734 -4.962 1.00 91.06 87 LYS A C 1
ATOM 662 O O . LYS A 1 87 ? 2.111 1.379 -4.487 1.00 91.06 87 LYS A O 1
ATOM 667 N N . ILE A 1 88 ? 3.468 3.011 -5.230 1.00 86.94 88 ILE A N 1
ATOM 668 C CA . ILE A 1 88 ? 2.489 4.111 -5.141 1.00 86.94 88 ILE A CA 1
ATOM 669 C C . ILE A 1 88 ? 1.917 4.447 -6.523 1.00 86.94 88 ILE A C 1
ATOM 671 O O . ILE A 1 88 ? 2.651 4.554 -7.509 1.00 86.94 88 ILE A O 1
ATOM 675 N N . TYR A 1 89 ? 0.608 4.690 -6.571 1.00 81.44 89 TYR A N 1
ATOM 676 C CA . TYR A 1 89 ? -0.116 5.194 -7.733 1.00 81.44 89 TYR A CA 1
ATOM 677 C C . TYR A 1 89 ? -0.742 6.552 -7.410 1.00 81.44 89 TYR A C 1
ATOM 679 O O . TYR A 1 89 ? -1.669 6.650 -6.607 1.00 81.44 89 TYR A O 1
ATOM 687 N N . THR A 1 90 ? -0.281 7.597 -8.097 1.00 71.00 90 THR A N 1
ATOM 688 C CA . THR A 1 90 ? -0.838 8.961 -8.013 1.00 71.00 90 THR A CA 1
ATOM 689 C C . THR A 1 90 ? -2.208 9.089 -8.681 1.00 71.00 90 THR A C 1
ATOM 691 O O . THR A 1 90 ? -2.945 10.031 -8.432 1.00 71.00 90 THR A O 1
ATOM 694 N N . TYR A 1 91 ? -2.579 8.129 -9.523 1.00 68.12 91 TYR A N 1
ATOM 695 C CA . TYR A 1 91 ? -3.927 7.961 -10.046 1.00 68.12 91 TYR A CA 1
ATOM 696 C C . TYR A 1 91 ? -4.173 6.453 -10.178 1.00 68.12 91 TYR A C 1
ATOM 698 O O . TYR A 1 91 ? -3.384 5.793 -10.858 1.00 68.12 91 TYR A O 1
ATOM 706 N N . PRO A 1 92 ? -5.186 5.869 -9.511 1.00 68.69 92 PRO A N 1
ATOM 707 C CA . PRO A 1 92 ? -6.326 6.494 -8.829 1.00 68.69 92 PRO A CA 1
ATOM 708 C C . PRO A 1 92 ? -6.116 6.780 -7.322 1.00 68.69 92 PRO A C 1
ATOM 710 O O . PRO A 1 92 ? -7.048 6.599 -6.546 1.00 68.69 92 PRO A O 1
ATOM 713 N N . ASN A 1 93 ? -4.935 7.243 -6.886 1.00 77.94 93 ASN A N 1
ATOM 714 C CA . ASN A 1 93 ? -4.618 7.503 -5.469 1.00 77.94 93 ASN A CA 1
ATOM 715 C C . ASN A 1 93 ? -4.675 6.245 -4.597 1.00 77.94 93 ASN A C 1
ATOM 717 O O . ASN A 1 93 ? -5.488 6.115 -3.680 1.00 77.94 93 ASN A O 1
ATOM 721 N N . MET A 1 94 ? -3.797 5.299 -4.904 1.00 84.62 94 MET A N 1
ATOM 722 C CA . MET A 1 94 ? -3.729 4.023 -4.207 1.00 84.62 94 MET A CA 1
ATOM 723 C C . MET A 1 94 ? -2.285 3.605 -3.969 1.00 84.62 94 MET A C 1
ATOM 725 O O . MET A 1 94 ? -1.359 4.060 -4.644 1.00 84.62 94 MET A O 1
ATOM 729 N N . MET A 1 95 ? -2.094 2.703 -3.020 1.00 89.62 95 MET A N 1
ATOM 730 C CA . MET A 1 95 ? -0.805 2.087 -2.744 1.00 89.62 95 MET A CA 1
ATOM 731 C C . MET A 1 95 ? -0.961 0.574 -2.772 1.00 89.62 95 MET A C 1
ATOM 733 O O . MET A 1 95 ? -1.912 0.037 -2.220 1.00 89.62 95 MET A O 1
ATOM 737 N N . ILE A 1 96 ? -0.018 -0.114 -3.401 1.00 93.81 96 ILE A N 1
ATOM 738 C CA . ILE A 1 96 ? 0.116 -1.563 -3.293 1.00 93.81 96 ILE A CA 1
ATOM 739 C C . ILE A 1 96 ? 1.227 -1.839 -2.297 1.00 93.81 96 ILE A C 1
ATOM 741 O O . ILE A 1 96 ? 2.350 -1.373 -2.501 1.00 93.81 96 ILE A O 1
ATOM 745 N N . VAL A 1 97 ? 0.925 -2.599 -1.249 1.00 94.81 97 VAL A N 1
ATOM 746 C CA . VAL A 1 97 ? 1.910 -3.034 -0.257 1.00 94.81 97 VAL A CA 1
ATOM 747 C C . VAL A 1 97 ? 2.005 -4.547 -0.196 1.00 94.81 97 VAL A C 1
ATOM 749 O O . VAL A 1 97 ? 1.039 -5.277 -0.422 1.00 94.81 97 VAL A O 1
ATOM 752 N N . GLU A 1 98 ? 3.205 -5.019 0.120 1.00 95.19 98 GLU A N 1
ATOM 753 C CA . GLU A 1 98 ? 3.482 -6.437 0.333 1.00 95.19 98 GLU A CA 1
ATOM 754 C C . GLU A 1 98 ? 2.853 -6.991 1.614 1.00 95.19 98 GLU A C 1
ATOM 756 O O . GLU A 1 98 ? 2.521 -8.172 1.668 1.00 95.19 98 GLU A O 1
ATOM 761 N N . THR A 1 99 ? 2.654 -6.154 2.633 1.00 94.38 99 THR A N 1
ATOM 762 C CA . THR A 1 99 ? 1.987 -6.575 3.866 1.00 94.38 99 THR A CA 1
ATOM 763 C C . THR A 1 99 ? 0.545 -6.983 3.579 1.00 94.38 99 THR A C 1
ATOM 765 O O . THR A 1 99 ? -0.215 -6.206 3.003 1.00 94.38 99 THR A O 1
ATOM 768 N N . ILE A 1 100 ? 0.155 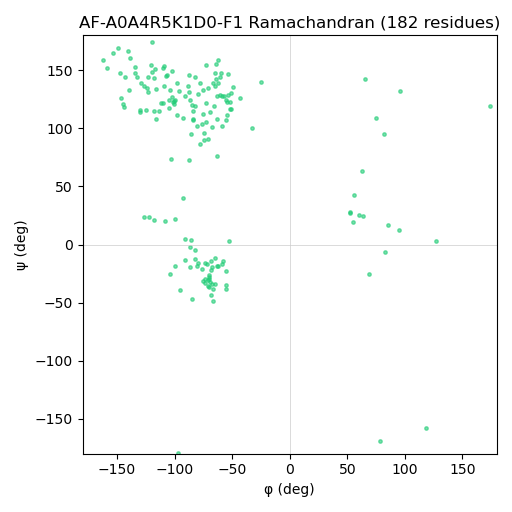-8.181 4.017 1.00 96.25 100 ILE A N 1
ATOM 769 C CA . ILE A 1 100 ? -1.222 -8.671 3.911 1.00 96.25 100 ILE A CA 1
ATOM 770 C C . ILE A 1 100 ? -2.024 -8.137 5.094 1.00 96.25 100 ILE A C 1
ATOM 772 O O . ILE A 1 100 ? -1.803 -8.542 6.234 1.00 96.25 100 ILE A O 1
ATOM 776 N N . LEU A 1 101 ? -2.917 -7.193 4.816 1.00 95.12 101 LEU A N 1
ATOM 777 C CA . LEU A 1 101 ? -3.807 -6.590 5.803 1.00 95.12 101 LEU A CA 1
ATOM 778 C C . LEU A 1 101 ? -5.178 -7.273 5.780 1.00 95.12 101 LEU A C 1
ATOM 780 O O . LEU A 1 101 ? -5.417 -8.205 5.019 1.00 95.12 101 LEU A O 1
ATOM 784 N N . GLU A 1 102 ? -6.094 -6.821 6.625 1.00 94.19 102 GLU A N 1
ATOM 785 C CA . GLU A 1 102 ? -7.463 -7.323 6.638 1.00 94.19 102 GLU A CA 1
ATOM 786 C C . GLU A 1 102 ? -8.290 -6.618 5.556 1.00 94.19 102 GLU A C 1
ATOM 788 O O . GLU A 1 102 ? -8.433 -5.395 5.557 1.00 94.19 102 GLU A O 1
ATOM 793 N N . SER A 1 103 ? -8.826 -7.384 4.604 1.00 93.81 103 SER A N 1
ATOM 794 C CA . SER A 1 103 ? -9.609 -6.823 3.500 1.00 93.81 103 SER A CA 1
ATOM 795 C C . SER A 1 103 ? -10.905 -6.179 4.003 1.00 93.81 103 SER A C 1
ATOM 797 O O . SER A 1 103 ? -11.614 -6.752 4.824 1.00 93.81 103 SER A O 1
ATOM 799 N N . GLY A 1 104 ? -11.240 -5.002 3.479 1.00 91.38 104 GLY A N 1
ATOM 800 C CA . GLY A 1 104 ? -12.393 -4.193 3.880 1.00 91.38 104 GLY A CA 1
ATOM 801 C C . GLY A 1 104 ? -12.162 -3.323 5.117 1.00 91.38 104 GLY A C 1
ATOM 802 O O . GLY A 1 104 ? -13.025 -2.507 5.439 1.00 91.38 104 GLY A O 1
ATOM 803 N N . ARG A 1 105 ? -11.016 -3.457 5.795 1.00 93.38 105 ARG A N 1
ATOM 804 C CA . ARG A 1 105 ? -10.688 -2.675 6.989 1.00 93.38 105 ARG A CA 1
ATOM 805 C C . ARG A 1 105 ? -10.010 -1.357 6.629 1.00 93.38 105 ARG A C 1
ATOM 807 O O . ARG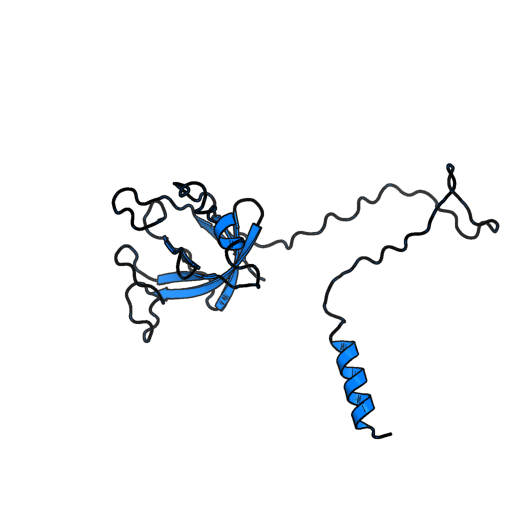 A 1 105 ? -9.242 -1.279 5.669 1.00 93.38 105 ARG A O 1
ATOM 814 N N . ASP A 1 106 ? -10.288 -0.327 7.420 1.00 92.88 106 ASP A N 1
ATOM 815 C CA . ASP A 1 106 ? -9.622 0.965 7.301 1.00 92.88 106 ASP A CA 1
ATOM 816 C C . ASP A 1 106 ? -8.266 0.957 8.020 1.00 92.88 106 ASP A C 1
ATOM 818 O O . ASP A 1 106 ? -8.096 0.360 9.085 1.00 92.88 106 ASP A O 1
ATOM 822 N N . TYR A 1 107 ? -7.304 1.658 7.434 1.00 91.75 107 TYR A N 1
ATOM 823 C CA . TYR A 1 107 ? -5.956 1.857 7.943 1.00 91.75 107 TYR A CA 1
ATOM 824 C C . TYR A 1 107 ? -5.568 3.324 7.812 1.00 91.75 107 TYR A C 1
ATOM 826 O O . TYR A 1 107 ? -5.968 4.008 6.867 1.00 91.75 107 TYR A O 1
ATOM 834 N N . TYR A 1 108 ? -4.761 3.801 8.752 1.00 88.62 108 TYR A N 1
ATOM 835 C CA . TYR A 1 108 ? -4.235 5.160 8.744 1.00 88.62 108 TYR A CA 1
ATOM 836 C C . TYR A 1 108 ? -2.793 5.152 8.255 1.00 88.62 108 TYR A C 1
ATOM 838 O O . TYR A 1 108 ? -1.936 4.485 8.833 1.00 88.62 108 TYR A O 1
ATOM 846 N N . LEU A 1 109 ? -2.522 5.899 7.192 1.00 86.94 109 LEU A N 1
ATOM 847 C CA . LEU A 1 109 ? -1.182 6.111 6.664 1.00 86.94 109 LEU A CA 1
ATOM 848 C C . LEU A 1 109 ? -0.678 7.460 7.155 1.00 86.94 109 LEU A C 1
ATOM 850 O O . LEU A 1 109 ? -1.325 8.478 6.907 1.00 86.94 109 LEU A O 1
ATOM 854 N N . SER A 1 110 ? 0.475 7.455 7.819 1.00 80.25 110 SER A N 1
ATOM 855 C CA . SER A 1 110 ? 1.090 8.658 8.371 1.00 80.25 110 SER A CA 1
ATOM 856 C C . SER A 1 110 ? 2.501 8.853 7.835 1.00 80.25 110 SER A C 1
ATOM 858 O O . SER A 1 110 ? 3.328 7.936 7.857 1.00 80.25 110 SER A O 1
ATOM 860 N N . ASN A 1 111 ? 2.768 10.070 7.370 1.00 69.50 111 ASN A N 1
ATOM 861 C CA . ASN A 1 111 ? 4.101 10.594 7.105 1.00 69.50 111 ASN A CA 1
ATOM 862 C C . ASN A 1 111 ? 4.053 12.095 7.424 1.00 69.50 111 ASN A C 1
ATOM 864 O O . ASN A 1 111 ? 3.165 12.790 6.937 1.00 69.50 111 ASN A O 1
ATOM 868 N N . THR A 1 112 ? 4.945 12.606 8.271 1.00 60.22 112 THR A N 1
ATOM 869 C CA . THR A 1 112 ? 5.031 14.041 8.643 1.00 60.22 112 THR A CA 1
ATOM 870 C C . THR A 1 112 ? 3.837 14.674 9.388 1.00 60.22 112 THR A C 1
ATOM 872 O O . THR A 1 112 ? 3.691 15.892 9.385 1.00 60.22 112 THR A O 1
ATOM 875 N N . GLY A 1 113 ? 3.019 13.888 10.100 1.00 57.44 113 GLY A N 1
ATOM 876 C CA . GLY A 1 113 ? 2.006 14.423 11.031 1.00 57.44 113 GLY A CA 1
ATOM 877 C C . GLY A 1 113 ? 0.591 14.586 10.462 1.00 57.44 113 GLY A C 1
ATOM 878 O O . GLY A 1 113 ? -0.250 15.208 11.107 1.00 57.44 113 GLY A O 1
ATOM 879 N N . PHE A 1 114 ? 0.312 14.007 9.291 1.00 66.88 114 PHE A N 1
ATOM 880 C CA . PHE A 1 114 ? -1.043 13.858 8.754 1.00 66.88 114 PHE A CA 1
ATOM 881 C C . PHE A 1 114 ? -1.404 12.385 8.631 1.00 66.88 114 PHE A C 1
ATOM 883 O O . PHE A 1 114 ? -0.627 11.608 8.080 1.00 66.88 114 PHE A O 1
ATOM 890 N N . ASP A 1 115 ? -2.608 12.034 9.082 1.00 75.69 115 ASP A N 1
ATOM 891 C CA . ASP A 1 115 ? -3.131 10.678 8.980 1.00 75.69 115 ASP A CA 1
ATOM 892 C C . ASP A 1 115 ? -4.188 10.599 7.881 1.00 75.69 115 ASP A C 1
ATOM 894 O O . ASP A 1 115 ? -5.245 11.230 7.951 1.00 75.69 115 ASP A O 1
ATOM 898 N N . CYS A 1 116 ? -3.903 9.794 6.867 1.00 81.69 116 CYS A N 1
ATOM 899 C CA . CYS A 1 116 ? -4.795 9.556 5.745 1.00 81.69 116 CYS A CA 1
ATOM 900 C C . CYS A 1 116 ? -5.457 8.193 5.881 1.00 81.69 116 CYS A C 1
ATOM 902 O O . CYS A 1 116 ? -4.778 7.202 6.135 1.00 81.69 116 CYS A O 1
ATOM 904 N N . VAL A 1 117 ? -6.773 8.133 5.686 1.00 87.81 117 VAL A N 1
ATOM 905 C CA . VAL A 1 117 ? -7.520 6.876 5.784 1.00 87.81 117 VAL A CA 1
ATOM 906 C C . VAL A 1 117 ? -7.505 6.162 4.441 1.00 87.81 117 VAL A C 1
ATOM 908 O O . VAL A 1 117 ? -7.800 6.759 3.405 1.00 87.81 117 VAL A O 1
ATOM 911 N N . TYR A 1 118 ? -7.181 4.878 4.464 1.00 90.19 118 TYR A N 1
ATOM 912 C CA . TYR A 1 118 ? -7.223 3.986 3.317 1.00 90.19 118 TYR A CA 1
ATOM 913 C C . TYR A 1 118 ? -8.001 2.732 3.686 1.00 90.19 118 TYR A C 1
ATOM 915 O O . TYR A 1 118 ? -7.807 2.188 4.768 1.00 90.19 118 TYR A O 1
ATOM 923 N N . THR A 1 119 ? -8.836 2.240 2.783 1.00 92.56 119 THR A N 1
ATOM 924 C CA . THR A 1 119 ? -9.470 0.930 2.932 1.00 92.56 119 THR A CA 1
ATOM 925 C C . THR A 1 119 ? -8.587 -0.119 2.263 1.00 92.56 119 THR A C 1
ATOM 927 O O . THR A 1 119 ? -8.186 0.045 1.108 1.00 92.56 119 THR A O 1
ATOM 930 N N . ALA A 1 120 ? -8.261 -1.185 2.990 1.00 94.75 120 ALA A N 1
ATOM 931 C CA . ALA A 1 120 ? -7.480 -2.299 2.473 1.00 94.75 120 ALA A CA 1
ATOM 932 C C . ALA A 1 120 ? -8.339 -3.222 1.600 1.00 94.75 120 ALA A C 1
ATOM 934 O O . ALA A 1 120 ? -9.468 -3.560 1.947 1.00 94.75 120 ALA A O 1
ATOM 935 N N . ASN A 1 121 ? -7.781 -3.682 0.490 1.00 95.12 121 ASN A N 1
ATOM 936 C CA . ASN A 1 121 ? -8.335 -4.720 -0.366 1.00 95.12 121 ASN A CA 1
ATOM 937 C C . ASN A 1 121 ? -7.245 -5.762 -0.620 1.00 95.12 121 ASN A C 1
ATOM 939 O O . ASN A 1 121 ? -6.237 -5.449 -1.251 1.00 95.12 121 ASN A O 1
ATOM 943 N N . VAL A 1 122 ? -7.416 -6.986 -0.124 1.00 95.75 122 VAL A N 1
ATOM 944 C CA . VAL A 1 122 ? -6.446 -8.061 -0.378 1.00 95.75 122 VAL A CA 1
ATOM 945 C C . VAL A 1 122 ? -6.793 -8.744 -1.690 1.00 95.75 122 VAL A C 1
ATOM 947 O O . VAL A 1 122 ? -7.908 -9.228 -1.875 1.00 95.75 122 VAL A O 1
ATOM 950 N N . CYS A 1 123 ? -5.833 -8.799 -2.602 1.00 95.06 123 CYS A N 1
ATOM 951 C CA . CYS A 1 123 ? -6.040 -9.288 -3.958 1.00 95.06 123 CYS A CA 1
ATOM 952 C C . CYS A 1 123 ? -4.769 -9.930 -4.514 1.00 95.06 123 CYS A C 1
ATOM 954 O O . CYS A 1 123 ? -3.684 -9.805 -3.943 1.00 95.06 123 CYS A O 1
ATOM 956 N N . THR A 1 124 ? -4.891 -10.617 -5.650 1.00 95.69 124 THR A N 1
ATOM 957 C CA . THR A 1 124 ? -3.728 -11.184 -6.346 1.00 95.69 124 THR A CA 1
ATOM 958 C C . THR A 1 124 ? -3.329 -10.328 -7.545 1.00 95.69 124 THR A C 1
ATOM 960 O O . THR A 1 124 ? -4.152 -10.028 -8.415 1.00 95.69 124 THR A O 1
ATOM 963 N N . MET A 1 125 ? -2.055 -9.939 -7.611 1.00 93.88 125 MET A N 1
ATOM 964 C CA . MET A 1 125 ? -1.520 -9.154 -8.724 1.00 93.88 125 MET A CA 1
ATOM 965 C C . MET A 1 125 ? -1.575 -9.942 -10.033 1.00 93.88 125 MET A C 1
ATOM 967 O O . MET A 1 125 ? -1.292 -11.138 -10.064 1.00 93.88 125 MET A O 1
ATOM 971 N N . ASN A 1 126 ? -1.877 -9.242 -11.130 1.00 92.94 126 ASN A N 1
ATOM 972 C CA . ASN A 1 126 ? -1.883 -9.783 -12.497 1.00 92.94 126 ASN A CA 1
ATOM 973 C C . ASN A 1 126 ? -2.860 -10.955 -12.714 1.00 92.94 126 ASN A C 1
ATOM 975 O O . ASN A 1 126 ? -2.691 -11.755 -13.633 1.00 92.94 126 ASN A O 1
ATOM 979 N N . ILE A 1 127 ? -3.910 -11.023 -11.893 1.00 93.31 127 ILE A N 1
ATOM 980 C CA . ILE A 1 127 ? -5.073 -11.895 -12.079 1.00 93.31 127 ILE A CA 1
ATOM 981 C C . ILE A 1 127 ? -6.282 -11.027 -12.448 1.00 93.31 127 ILE A C 1
ATOM 983 O O . ILE A 1 127 ? -6.339 -9.845 -12.114 1.00 93.31 127 ILE A O 1
ATOM 987 N N . SER A 1 128 ? -7.259 -11.593 -13.163 1.00 89.69 128 SER A N 1
ATOM 988 C CA . SER A 1 128 ? -8.495 -10.872 -13.483 1.00 89.69 128 SER A CA 1
ATOM 989 C C . SER A 1 128 ? -9.276 -10.501 -12.214 1.00 89.69 128 SER A C 1
ATOM 991 O O . SER A 1 128 ? -9.425 -11.319 -11.303 1.00 89.69 128 SER A O 1
ATOM 993 N N . LYS A 1 129 ? -9.843 -9.289 -12.167 1.00 87.00 129 LYS A N 1
ATOM 994 C CA . LYS A 1 129 ? -10.628 -8.810 -11.013 1.00 87.00 129 LYS A CA 1
ATOM 995 C C . LYS A 1 129 ? -11.789 -9.743 -10.647 1.00 87.00 129 LYS A C 1
ATOM 997 O O . LYS A 1 129 ? -12.037 -9.988 -9.473 1.00 87.00 129 LYS A O 1
ATOM 1002 N N . ALA A 1 130 ? -12.460 -10.321 -11.647 1.00 87.88 130 ALA A N 1
ATOM 1003 C CA . ALA A 1 130 ? -13.552 -11.278 -11.445 1.00 87.88 130 ALA A CA 1
ATOM 1004 C C . ALA A 1 130 ? -13.118 -12.564 -10.711 1.00 87.88 130 ALA A C 1
ATOM 1006 O O . ALA A 1 130 ? -13.961 -13.274 -10.177 1.00 87.88 130 ALA A O 1
ATOM 1007 N N . SER A 1 131 ? -11.814 -12.857 -10.679 1.00 89.38 131 SER A N 1
ATOM 1008 C CA . SER A 1 131 ? -11.221 -14.026 -10.015 1.00 89.38 131 SER A CA 1
ATOM 1009 C C . SER A 1 131 ? -10.449 -13.665 -8.734 1.00 89.38 131 SER A C 1
ATOM 1011 O O . SER A 1 131 ? -9.582 -14.427 -8.318 1.00 89.38 131 SER A O 1
ATOM 1013 N N . GLY A 1 132 ? -10.704 -12.497 -8.127 1.00 86.94 132 GLY A N 1
ATOM 1014 C CA . GLY A 1 132 ? -9.959 -12.020 -6.947 1.00 86.94 132 GLY A CA 1
ATOM 1015 C C . GLY A 1 132 ? -8.663 -11.268 -7.281 1.00 86.94 132 GLY A C 1
ATOM 1016 O O . GLY A 1 132 ? -7.781 -11.108 -6.434 1.00 86.94 132 GLY A O 1
ATOM 1017 N N . GLY A 1 133 ? -8.529 -10.823 -8.530 1.00 92.31 133 GLY A N 1
ATOM 1018 C CA . GLY A 1 133 ? -7.437 -9.971 -8.973 1.00 92.31 133 GLY A CA 1
ATOM 1019 C C . GLY A 1 133 ? -7.536 -8.535 -8.465 1.00 92.31 133 GLY A C 1
ATOM 1020 O O . GLY A 1 133 ? -8.623 -8.029 -8.178 1.00 92.31 133 GLY A O 1
ATOM 1021 N N . CYS A 1 134 ? -6.383 -7.882 -8.380 1.00 91.88 134 CYS A N 1
ATOM 1022 C CA . CYS A 1 134 ? -6.267 -6.475 -8.008 1.00 91.88 134 CYS A CA 1
ATOM 1023 C C . CYS A 1 134 ? -6.933 -5.542 -9.035 1.00 91.88 134 CYS A C 1
ATOM 1025 O O . CYS A 1 134 ? -7.092 -5.895 -10.208 1.00 91.88 134 CYS A O 1
ATOM 1027 N N . VAL A 1 135 ? -7.349 -4.348 -8.601 1.00 88.81 135 VAL A N 1
ATOM 1028 C CA . VAL A 1 135 ? -7.934 -3.325 -9.489 1.00 88.81 135 VAL A CA 1
ATOM 1029 C C . VAL A 1 135 ? -6.897 -2.832 -10.492 1.00 88.81 135 VAL A C 1
ATOM 1031 O O . VAL A 1 135 ? -7.242 -2.543 -11.640 1.00 88.81 135 VAL A O 1
ATOM 1034 N N . VAL A 1 136 ? -5.635 -2.767 -10.071 1.00 86.62 136 VAL A N 1
ATOM 1035 C CA . VAL A 1 136 ? -4.499 -2.452 -10.936 1.00 86.62 136 VAL A CA 1
ATOM 1036 C C . VAL A 1 136 ? -3.645 -3.686 -11.206 1.00 86.62 136 VAL A C 1
ATOM 1038 O O . VAL A 1 136 ? -3.445 -4.542 -10.346 1.00 86.62 136 VAL A O 1
ATOM 1041 N N . SER A 1 137 ? -3.103 -3.758 -12.419 1.00 87.19 137 SER A N 1
ATOM 1042 C CA . SER A 1 137 ? -2.097 -4.745 -12.813 1.00 87.19 137 SER A CA 1
ATOM 1043 C C . SER A 1 137 ? -0.747 -4.064 -13.002 1.00 87.19 137 SER A C 1
ATOM 1045 O O . SER A 1 137 ? -0.669 -3.019 -13.651 1.00 87.19 137 SER A O 1
ATOM 1047 N N . ASP A 1 138 ? 0.316 -4.685 -12.506 1.00 87.69 138 ASP A N 1
ATOM 1048 C CA . ASP A 1 138 ? 1.691 -4.250 -12.731 1.00 87.69 138 ASP A CA 1
ATOM 1049 C C . ASP A 1 138 ? 2.573 -5.484 -12.862 1.00 87.69 138 ASP A C 1
ATOM 1051 O O . ASP A 1 138 ? 2.688 -6.278 -11.928 1.00 87.69 138 ASP A O 1
ATOM 1055 N N . ALA A 1 139 ? 3.199 -5.643 -14.027 1.00 87.81 139 ALA A N 1
ATOM 1056 C CA . ALA A 1 139 ? 4.054 -6.789 -14.325 1.00 87.81 139 ALA A CA 1
ATOM 1057 C C . ALA A 1 139 ? 5.291 -6.871 -13.412 1.00 87.81 139 ALA A C 1
ATOM 1059 O O . ALA A 1 139 ? 5.900 -7.932 -13.303 1.00 87.81 139 ALA A O 1
ATOM 1060 N N . SER A 1 140 ? 5.658 -5.769 -12.756 1.00 87.56 140 SER A N 1
ATOM 1061 C CA . SER A 1 140 ? 6.770 -5.705 -11.801 1.00 87.56 140 SER A CA 1
ATOM 1062 C C . SER A 1 140 ? 6.375 -6.198 -10.407 1.00 87.56 140 SER A C 1
ATOM 1064 O O . SER A 1 140 ? 7.246 -6.406 -9.569 1.00 87.56 140 SER A O 1
ATOM 1066 N N . LEU A 1 141 ? 5.076 -6.372 -10.146 1.00 90.62 141 LEU A N 1
ATOM 1067 C CA . LEU A 1 141 ? 4.527 -6.873 -8.889 1.00 90.62 141 LEU A CA 1
ATOM 1068 C C . LEU A 1 141 ? 3.944 -8.277 -9.107 1.00 90.62 141 LEU A C 1
ATOM 1070 O O . LEU A 1 141 ? 3.498 -8.619 -10.198 1.00 90.62 141 LEU A O 1
ATOM 1074 N N . SER A 1 142 ? 3.922 -9.114 -8.072 1.00 93.06 142 SER A N 1
ATOM 1075 C CA . SER A 1 142 ? 3.359 -10.469 -8.157 1.00 93.06 142 SER A CA 1
ATOM 1076 C C . SER A 1 142 ? 2.854 -10.967 -6.802 1.00 93.06 142 SER A C 1
ATOM 1078 O O . SER A 1 142 ? 3.180 -10.390 -5.764 1.00 93.06 142 SER A O 1
ATOM 1080 N N . GLY A 1 143 ? 2.057 -12.038 -6.824 1.00 94.25 143 GLY A N 1
ATOM 1081 C CA . GLY A 1 143 ? 1.525 -12.685 -5.624 1.00 94.25 143 GLY A CA 1
ATOM 1082 C C . GLY A 1 143 ? 0.333 -11.960 -4.999 1.00 94.25 143 GLY A C 1
ATOM 1083 O O . GLY A 1 143 ? -0.264 -11.066 -5.604 1.00 94.25 143 GLY A O 1
ATOM 1084 N N . ILE A 1 144 ? -0.023 -12.389 -3.788 1.00 95.50 144 ILE A N 1
ATOM 1085 C CA . ILE A 1 144 ? -1.063 -11.753 -2.974 1.00 95.50 144 ILE A CA 1
ATOM 1086 C C . ILE A 1 144 ? -0.490 -10.457 -2.397 1.00 95.50 144 ILE A C 1
ATOM 1088 O O . ILE A 1 144 ? 0.635 -10.444 -1.892 1.00 95.50 144 ILE A O 1
ATOM 1092 N N . LYS A 1 145 ? -1.252 -9.370 -2.501 1.00 95.81 145 LYS A N 1
ATOM 1093 C CA . LYS A 1 145 ? -0.890 -8.029 -2.038 1.00 95.81 145 LYS A CA 1
ATOM 1094 C C . LYS A 1 145 ? -2.098 -7.348 -1.406 1.00 95.81 145 LYS A C 1
ATOM 1096 O O . LYS A 1 145 ? -3.235 -7.784 -1.592 1.00 95.81 145 LYS A O 1
ATOM 1101 N N . THR A 1 146 ? -1.844 -6.255 -0.697 1.00 96.50 146 THR A N 1
ATOM 1102 C CA . THR A 1 146 ? -2.904 -5.355 -0.241 1.00 96.50 146 THR A CA 1
ATOM 1103 C C . THR A 1 146 ? -2.911 -4.093 -1.091 1.00 96.50 146 THR A C 1
ATOM 1105 O O . THR A 1 146 ? -1.903 -3.384 -1.153 1.00 96.50 146 THR A O 1
ATOM 1108 N N . GLU A 1 147 ? -4.052 -3.776 -1.697 1.00 94.50 147 GLU A N 1
ATOM 1109 C CA . GLU A 1 147 ? -4.337 -2.438 -2.210 1.00 94.50 147 GLU A CA 1
ATOM 1110 C C . GLU A 1 147 ? -4.895 -1.583 -1.082 1.00 94.50 147 GLU A C 1
ATOM 1112 O O . GLU A 1 147 ? -5.940 -1.872 -0.510 1.00 94.50 147 GLU A O 1
ATOM 1117 N N . LEU A 1 148 ? -4.203 -0.503 -0.775 1.00 92.62 148 LEU A N 1
ATOM 1118 C CA . LEU A 1 148 ? -4.685 0.556 0.085 1.00 92.62 148 LEU A CA 1
ATOM 1119 C C . LEU A 1 148 ? -5.324 1.601 -0.817 1.00 92.62 148 LEU A C 1
ATOM 1121 O O . LEU A 1 148 ? -4.638 2.301 -1.568 1.00 92.62 148 LEU A O 1
ATOM 1125 N N . ILE A 1 149 ? -6.646 1.682 -0.753 1.00 90.06 149 ILE A N 1
ATOM 1126 C CA . ILE A 1 149 ? -7.460 2.576 -1.573 1.00 90.06 149 ILE A CA 1
ATOM 1127 C C . ILE A 1 149 ? -7.826 3.785 -0.721 1.00 90.06 149 ILE A C 1
ATOM 1129 O O . ILE A 1 149 ? -8.421 3.630 0.344 1.00 90.06 149 ILE A O 1
ATOM 1133 N N . PHE A 1 150 ? -7.451 4.984 -1.163 1.00 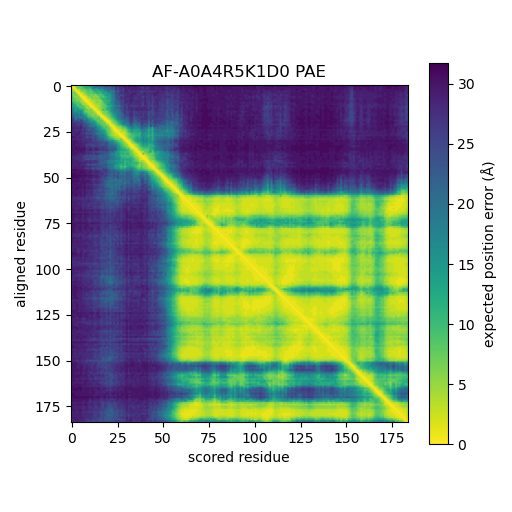86.62 150 PHE A N 1
ATOM 1134 C CA . PHE A 1 150 ? -7.679 6.197 -0.384 1.00 86.62 150 PHE A CA 1
ATOM 1135 C C . PHE A 1 150 ? -9.174 6.424 -0.121 1.00 86.62 150 PHE A C 1
ATOM 1137 O O . PHE A 1 150 ? -9.986 6.437 -1.050 1.00 86.62 150 PHE A O 1
ATOM 1144 N N . LYS A 1 151 ? -9.527 6.644 1.148 1.00 83.56 151 LYS A N 1
ATOM 1145 C CA . LYS A 1 151 ? -10.879 6.977 1.593 1.00 83.56 151 LYS A CA 1
ATOM 1146 C C . LYS A 1 151 ? -10.971 8.491 1.761 1.00 83.56 151 LYS A C 1
ATOM 1148 O O . LYS A 1 151 ? -10.332 9.084 2.627 1.00 83.56 151 LYS A O 1
ATOM 1153 N N . THR A 1 152 ? -11.748 9.134 0.899 1.00 67.25 152 THR A N 1
ATOM 1154 C CA . THR A 1 152 ? -11.950 10.588 0.900 1.00 67.25 152 THR A CA 1
ATOM 1155 C C . THR A 1 152 ? -12.535 11.098 2.223 1.00 67.25 152 THR A C 1
ATOM 1157 O O . THR A 1 152 ? -13.417 10.466 2.805 1.00 67.25 152 THR A O 1
ATOM 1160 N N . PRO A 1 153 ? -12.164 12.327 2.619 1.00 55.44 153 PRO A N 1
ATOM 1161 C CA . PRO A 1 153 ? -13.195 13.354 2.769 1.00 55.44 153 PRO A CA 1
ATOM 1162 C C . PRO A 1 153 ? -12.932 14.555 1.838 1.00 55.44 153 PRO A C 1
ATOM 1164 O O . PRO A 1 153 ? -11.918 14.605 1.149 1.00 55.44 153 PRO A O 1
ATOM 1167 N N . ALA A 1 154 ? -13.869 15.510 1.799 1.00 45.81 154 ALA A N 1
ATOM 1168 C CA . ALA A 1 154 ? -14.046 16.610 0.829 1.00 45.81 154 ALA A CA 1
ATOM 1169 C C . ALA A 1 154 ? -12.851 17.559 0.539 1.00 45.81 154 ALA A C 1
ATOM 1171 O O . ALA A 1 154 ? -12.993 18.486 -0.255 1.00 45.81 154 ALA A O 1
ATOM 1172 N N . VAL A 1 155 ? -11.671 17.335 1.119 1.00 47.22 155 VAL A N 1
ATOM 1173 C CA . VAL A 1 155 ? -10.422 18.045 0.797 1.00 47.22 155 VAL A CA 1
ATOM 1174 C C . VAL A 1 155 ? -9.541 17.132 -0.061 1.00 47.22 155 VAL A C 1
ATOM 1176 O O . VAL A 1 155 ? -8.561 16.537 0.389 1.00 47.22 155 VAL A O 1
ATOM 1179 N N . GLY A 1 156 ? -9.948 16.976 -1.323 1.00 51.28 156 GLY A N 1
ATOM 1180 C CA . GLY A 1 156 ? -9.173 16.270 -2.342 1.00 51.28 156 GLY A CA 1
ATOM 1181 C C . GLY A 1 156 ? -7.748 16.826 -2.457 1.00 51.28 156 GLY A C 1
ATOM 1182 O O . GLY A 1 156 ? -7.506 18.012 -2.251 1.00 51.28 156 GLY A O 1
ATOM 1183 N N . ASN A 1 157 ? -6.795 15.950 -2.771 1.00 55.66 157 ASN A N 1
ATOM 1184 C CA . ASN A 1 157 ? -5.358 16.207 -2.950 1.00 55.66 157 ASN A CA 1
ATOM 1185 C C . ASN A 1 157 ? -4.520 16.570 -1.713 1.00 55.66 157 ASN A C 1
ATOM 1187 O O . ASN A 1 157 ? -3.332 16.267 -1.730 1.00 55.66 157 ASN A O 1
ATOM 1191 N N . ALA A 1 158 ? -5.062 17.138 -0.630 1.00 58.50 158 ALA A N 1
ATOM 1192 C CA . ALA A 1 158 ? -4.234 17.532 0.522 1.00 58.50 158 ALA A CA 1
ATOM 1193 C C . ALA A 1 158 ? -3.609 16.332 1.256 1.00 58.50 158 ALA A C 1
ATOM 1195 O O . ALA A 1 158 ? -2.453 16.394 1.655 1.00 58.50 158 ALA A O 1
ATOM 1196 N N . CYS A 1 159 ? -4.341 15.224 1.394 1.00 66.81 159 CYS A N 1
ATOM 1197 C CA . CYS A 1 159 ? -3.822 14.027 2.060 1.00 66.81 159 CYS A CA 1
ATOM 1198 C C . CYS A 1 159 ? -2.678 13.396 1.259 1.00 66.81 159 CYS A C 1
ATOM 1200 O O . CYS A 1 159 ? -1.595 13.173 1.776 1.00 66.81 159 CYS A O 1
ATOM 1202 N N . LEU A 1 160 ? -2.879 13.207 -0.045 1.00 63.94 160 LEU A N 1
ATOM 1203 C CA . LEU A 1 160 ? -1.883 12.610 -0.934 1.00 63.94 160 LEU A CA 1
ATOM 1204 C C . LEU A 1 160 ? -0.667 13.512 -1.123 1.00 63.94 160 LEU A C 1
ATOM 1206 O O . LEU A 1 160 ? 0.451 13.030 -1.034 1.00 63.94 160 LEU A O 1
ATOM 1210 N N . ASN A 1 161 ? -0.861 14.817 -1.312 1.00 62.34 161 ASN A N 1
ATOM 1211 C CA . ASN A 1 161 ? 0.247 15.764 -1.437 1.00 62.34 161 ASN A CA 1
ATOM 1212 C C . ASN A 1 161 ? 1.041 15.920 -0.135 1.00 62.34 161 ASN A C 1
ATOM 1214 O O . ASN A 1 161 ? 2.164 16.409 -0.174 1.00 62.34 161 ASN A O 1
ATOM 1218 N N . GLN A 1 162 ? 0.477 15.554 1.017 1.00 61.31 162 GLN A N 1
ATOM 1219 C CA . GLN A 1 162 ? 1.193 15.610 2.293 1.00 61.31 162 GLN A CA 1
ATOM 1220 C C . GLN A 1 162 ? 1.814 14.265 2.667 1.00 61.31 162 GLN A C 1
ATOM 1222 O O . GLN A 1 162 ? 2.965 14.236 3.085 1.00 61.31 162 GLN A O 1
ATOM 1227 N N . THR A 1 163 ? 1.137 13.142 2.415 1.00 62.38 163 THR A N 1
ATOM 1228 C CA . THR A 1 163 ? 1.740 11.805 2.548 1.00 62.38 163 THR A CA 1
ATOM 1229 C C . THR A 1 163 ? 2.834 11.569 1.504 1.00 62.38 163 THR A C 1
ATOM 1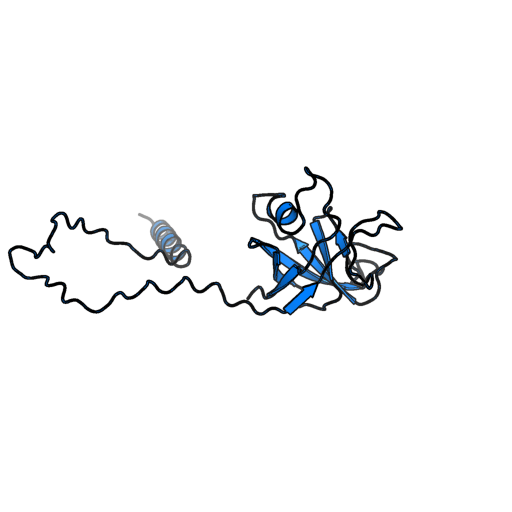231 O O . THR A 1 163 ? 3.825 10.899 1.785 1.00 62.38 163 THR A O 1
ATOM 1234 N N . PHE A 1 164 ? 2.663 12.129 0.304 1.00 65.56 164 PHE A N 1
ATOM 1235 C CA . PHE A 1 164 ? 3.502 11.893 -0.869 1.00 65.56 164 PHE A CA 1
ATOM 1236 C C . PHE A 1 164 ? 4.040 13.184 -1.499 1.00 65.56 164 PHE A C 1
ATOM 1238 O O . PHE A 1 164 ? 4.398 13.183 -2.671 1.00 65.56 164 PHE A O 1
ATOM 1245 N N . GLY A 1 165 ? 4.149 14.289 -0.764 1.00 54.81 165 GLY A N 1
ATOM 1246 C CA . GLY A 1 165 ? 4.759 15.523 -1.277 1.00 54.81 165 GLY A CA 1
ATOM 1247 C C . GLY A 1 165 ? 3.987 16.192 -2.433 1.00 54.81 165 GLY A C 1
ATOM 1248 O O . GLY A 1 165 ? 3.405 15.571 -3.318 1.00 54.81 165 GLY A O 1
ATOM 1249 N N . ASN A 1 166 ? 3.957 17.520 -2.441 1.00 47.34 166 ASN A N 1
ATOM 1250 C CA . ASN A 1 166 ? 3.235 18.272 -3.460 1.00 47.34 166 ASN A CA 1
ATOM 1251 C C . ASN A 1 166 ? 3.985 18.201 -4.806 1.00 47.34 166 ASN A C 1
ATOM 1253 O O . ASN A 1 166 ? 5.127 18.653 -4.897 1.00 47.34 166 ASN A O 1
ATOM 1257 N N . ALA A 1 167 ? 3.333 17.702 -5.862 1.00 45.47 167 ALA A N 1
ATOM 1258 C CA . ALA A 1 167 ? 3.878 17.649 -7.228 1.00 45.47 167 ALA A CA 1
ATOM 1259 C C . ALA A 1 167 ? 4.280 19.033 -7.792 1.00 45.47 167 ALA A C 1
ATOM 1261 O O . ALA A 1 167 ? 4.991 19.118 -8.791 1.00 45.47 167 ALA A O 1
ATOM 1262 N N . ALA A 1 168 ? 3.849 20.124 -7.147 1.00 40.53 168 ALA A N 1
ATOM 1263 C CA . ALA A 1 168 ? 4.099 21.497 -7.577 1.00 40.53 168 ALA A CA 1
ATOM 1264 C C . ALA A 1 168 ? 5.545 22.007 -7.372 1.00 40.53 168 ALA A C 1
ATOM 1266 O O . ALA A 1 168 ? 5.898 23.006 -7.989 1.00 40.53 168 ALA A O 1
ATOM 1267 N N . ASN A 1 169 ? 6.392 21.346 -6.565 1.00 41.88 169 ASN A N 1
ATOM 1268 C CA . ASN A 1 169 ? 7.755 21.825 -6.245 1.00 41.88 169 ASN A CA 1
ATOM 1269 C C . ASN A 1 169 ? 8.889 20.886 -6.707 1.00 41.88 169 ASN A C 1
ATOM 1271 O O . ASN A 1 169 ? 10.014 20.970 -6.216 1.00 41.88 169 ASN A O 1
ATOM 1275 N N . GLY A 1 170 ? 8.608 20.009 -7.673 1.00 45.47 170 GLY A N 1
ATOM 1276 C CA . GLY A 1 170 ? 9.511 18.938 -8.091 1.00 45.47 170 GLY A CA 1
ATOM 1277 C C . GLY A 1 170 ? 9.156 17.640 -7.376 1.00 45.47 170 GLY A C 1
ATOM 1278 O O . GLY A 1 170 ? 8.923 17.624 -6.169 1.00 45.47 170 GLY A O 1
ATOM 1279 N N . PHE A 1 171 ? 9.051 16.549 -8.133 1.00 53.84 171 PHE A N 1
ATOM 1280 C CA . PHE A 1 171 ? 8.736 15.240 -7.573 1.00 53.84 171 PHE A CA 1
ATOM 1281 C C . PHE A 1 171 ? 9.757 14.894 -6.480 1.00 53.84 171 PHE A C 1
ATOM 1283 O O . PHE A 1 171 ? 10.968 14.930 -6.714 1.00 53.84 171 PHE A O 1
ATOM 1290 N N . ALA A 1 172 ? 9.276 14.590 -5.272 1.00 60.12 172 ALA A N 1
ATOM 1291 C CA . ALA A 1 172 ? 10.132 14.037 -4.234 1.00 60.12 172 ALA A CA 1
ATOM 1292 C C . ALA A 1 172 ? 10.760 12.753 -4.786 1.00 60.12 172 ALA A C 1
ATOM 1294 O O . ALA A 1 172 ? 10.040 11.888 -5.261 1.00 60.12 172 ALA A O 1
ATOM 1295 N N . LYS A 1 173 ? 12.089 12.611 -4.731 1.00 65.94 173 LYS A N 1
ATOM 1296 C CA . LYS A 1 173 ? 12.789 11.414 -5.243 1.00 65.94 173 LYS A CA 1
ATOM 1297 C C . LYS A 1 173 ? 12.501 10.149 -4.419 1.00 65.94 173 LYS A C 1
ATOM 1299 O O . LYS A 1 173 ? 12.808 9.037 -4.846 1.00 65.94 173 LYS A O 1
ATOM 1304 N N . SER A 1 174 ? 11.937 10.311 -3.222 1.00 76.38 174 SER A N 1
ATOM 1305 C CA . SER A 1 174 ? 11.581 9.217 -2.320 1.00 76.38 174 SER A CA 1
ATOM 1306 C C . SER A 1 174 ? 10.526 9.638 -1.299 1.00 76.38 174 SER A C 1
ATOM 1308 O O . SER A 1 174 ? 10.527 10.787 -0.858 1.00 76.38 174 SER A O 1
ATOM 1310 N N . TYR A 1 175 ? 9.732 8.672 -0.844 1.00 80.44 175 TYR A N 1
ATOM 1311 C CA . TYR A 1 175 ? 8.834 8.761 0.306 1.00 80.44 175 TYR A CA 1
ATOM 1312 C C . TYR A 1 175 ? 9.291 7.768 1.362 1.00 80.44 175 TYR A C 1
ATOM 1314 O O . TYR A 1 175 ? 9.162 6.562 1.169 1.00 80.44 175 TYR A O 1
ATOM 1322 N N . GLN A 1 176 ? 9.864 8.255 2.455 1.00 82.25 176 GLN A N 1
ATOM 1323 C CA . GLN A 1 176 ? 10.469 7.395 3.471 1.00 82.25 176 GLN A CA 1
ATOM 1324 C C . GLN A 1 176 ? 9.557 7.250 4.681 1.00 82.25 176 GLN A C 1
ATOM 1326 O O . GLN A 1 176 ? 8.812 8.173 5.002 1.00 82.25 176 GLN A O 1
ATOM 1331 N N . ASP A 1 177 ? 9.637 6.092 5.333 1.00 83.50 177 ASP A N 1
ATOM 1332 C CA . ASP A 1 177 ? 9.005 5.816 6.623 1.00 83.50 177 ASP A CA 1
ATOM 1333 C C . ASP A 1 177 ? 7.496 6.050 6.646 1.00 83.50 177 ASP A C 1
ATOM 1335 O O . ASP A 1 177 ? 6.945 6.576 7.614 1.00 83.50 177 ASP A O 1
ATOM 1339 N N . ILE A 1 178 ? 6.805 5.619 5.588 1.00 86.19 178 ILE A N 1
ATOM 1340 C CA . ILE A 1 178 ? 5.347 5.615 5.592 1.00 86.19 178 ILE A CA 1
ATOM 1341 C C . ILE A 1 178 ? 4.885 4.549 6.573 1.00 86.19 178 ILE A C 1
ATOM 1343 O O . ILE A 1 178 ? 5.107 3.355 6.362 1.00 86.19 178 ILE A O 1
ATOM 1347 N N . LYS A 1 179 ? 4.238 4.994 7.647 1.00 89.25 179 LYS A N 1
ATOM 1348 C CA . LYS A 1 179 ? 3.722 4.133 8.709 1.00 89.25 179 LYS A CA 1
ATOM 1349 C C . LYS A 1 179 ? 2.253 3.838 8.465 1.00 89.25 179 LYS A C 1
ATOM 1351 O O . LYS A 1 179 ? 1.474 4.750 8.199 1.00 89.25 179 LYS A O 1
ATOM 1356 N N . ILE A 1 180 ? 1.892 2.568 8.571 1.00 91.38 180 ILE A N 1
ATOM 1357 C CA . ILE A 1 180 ? 0.530 2.069 8.419 1.00 91.38 180 ILE A CA 1
ATOM 1358 C C . ILE A 1 180 ? 0.056 1.632 9.796 1.00 91.38 180 ILE A C 1
ATOM 1360 O O . ILE A 1 180 ? 0.672 0.770 10.426 1.00 91.38 180 ILE A O 1
ATOM 1364 N N . TYR A 1 181 ? -1.041 2.220 10.247 1.00 91.50 181 TYR A N 1
ATOM 1365 C CA . TYR A 1 181 ? -1.653 1.971 11.541 1.00 91.50 181 TYR A CA 1
ATOM 1366 C C . TYR A 1 181 ? -3.047 1.377 11.381 1.00 91.50 181 TYR A C 1
ATOM 1368 O O . TYR A 1 181 ? -3.735 1.653 10.396 1.00 91.50 181 TYR A O 1
ATOM 1376 N N . ASP A 1 182 ? -3.478 0.583 12.355 1.00 91.12 182 ASP A N 1
ATOM 1377 C CA . ASP A 1 182 ? -4.824 0.017 12.373 1.00 91.12 182 ASP A CA 1
ATOM 1378 C C . ASP A 1 182 ? -5.930 1.084 12.513 1.00 91.12 182 ASP A C 1
ATOM 1380 O O . ASP A 1 182 ? -5.753 2.138 13.126 1.00 91.12 182 ASP A O 1
ATOM 1384 N N . GLY A 1 183 ? -7.088 0.820 11.898 1.00 81.25 183 GLY A N 1
ATOM 1385 C CA . GLY A 1 183 ? -8.228 1.743 11.880 1.00 81.25 183 GLY A CA 1
ATOM 1386 C C . GLY A 1 183 ? -9.097 1.776 13.139 1.00 81.25 183 GLY A C 1
ATOM 1387 O O . GLY A 1 183 ? -9.831 2.742 13.310 1.00 81.25 183 GLY A O 1
ATOM 1388 N N . LYS A 1 184 ? -8.966 0.756 14.002 1.00 63.72 184 LYS A N 1
ATOM 1389 C CA . LYS A 1 184 ? -9.947 0.305 15.012 1.00 63.72 184 LYS A CA 1
ATOM 1390 C C . LYS A 1 184 ? -11.363 0.115 14.469 1.00 63.72 184 LYS A C 1
ATOM 1392 O O . LYS A 1 184 ? -12.081 1.103 14.230 1.00 63.72 184 LYS A O 1
#

Sequence (184 aa):
MKNEIKAILAATMMITAFSANAAFRVQIPLEIDGGGHLPNRSIVFTGITETTPPEPETPQRSLVSQVSFFEDVVTYKGFYSANKASKIYTYPNMMIVETILESGRDYYLSNTGFDCVYTANVCTMNISKASGGCVVSDASLSGIKTELIFKTPAVGNACLNQTFGNAANGFAKSYQDIKIYDGK

Nearest PDB structures (foldseek):
  4d61-assembly1_i  TM=3.169E-01  e=3.161E+00  Homo sapiens

pLDDT: mean 71.04, std 19.08, range [40.53, 96.5]

Foldseek 3Di:
DDPVVVVVVVVVVVVVPPDDPPPDDPDDPPPDPPDDADPVNPDDPDDDDDPPPPDPPPPPWDFPDWFKWFQPPPPSPAIATPLNQKGADPVVGKIKAADDDDAQFWKWKDDPPDTFIWGKHWAFEPDDVVVRHDPDHDPSYGGIIIMTHTDDDPPPPPRCCRQQNNPPPPGDRMRGTTTITGPD

Mean predicted aligned error: 16.66 Å

Solvent-accessible surface area (backbone atoms only — not comparable to full-atom values): 11324 Å² total; per-residue (Å²): 134,67,76,70,64,61,54,56,61,56,55,61,63,64,67,64,76,81,65,76,92,70,80,81,78,83,83,74,86,77,88,51,98,82,72,82,59,53,97,81,61,82,52,74,90,74,89,72,75,88,74,71,74,78,72,80,78,67,81,88,56,54,77,75,47,73,51,43,30,32,51,37,83,87,75,70,80,46,33,24,23,94,84,41,59,26,39,56,33,90,74,91,41,34,34,40,35,58,66,79,64,63,62,76,38,50,29,31,40,33,29,97,90,47,77,37,47,20,36,28,41,61,21,27,41,72,42,59,55,95,76,51,16,31,97,63,72,47,92,77,41,70,55,70,29,16,38,33,38,62,51,80,64,98,63,75,65,58,55,56,29,53,57,60,46,51,72,88,78,56,75,67,65,54,44,69,66,37,34,32,22,53,54,127

Secondary structure (DSSP, 8-state):
--HHHHHHHHHHHHHGGGS------------STT----TT------------PPPP----PPEEEEEEEEE-TTT-S-EE-TTSS-EEETTTTEEEESS---TT-EEEEEETTEEEEEEEEEEETTS-GGGTB-SS--TT--SEEEEEEE---SSTTHHHHHHS--GGG---SEEEEEEEEE--